Protein AF-A0AAW0PWC5-F1 (afdb_monomer)

Sequence (188 aa):
MVQATLYFLHDLDLFVDAGFNMDRMSVDQLHRSTLDIYSHLLDEFNPSLHRLVSLGNGYVQAFQALAVKSEAYFTALSRMGERAFHSRSLGDVLVQISESQRRLTSELEGIFCWFQAEVLQEMDNNVRMDIDYIAGSKKHYELEVLGQAAALERQQRRGTGQDAAEHLHFLRDSHHDACRRRRDGTAS

Organism: NCBI:txid88201

Mean predicted aligned error: 12.73 Å

Nearest PDB structures (foldseek):
  3g67-assembly1_B  TM=6.021E-01  e=1.083E-01  Thermotoga maritima
  3ja6-assembly1_I  TM=3.602E-01  e=2.859E-02  Escherichia coli
  6ixg-assembly2_B  TM=3.455E-01  e=4.882E-01  Homo sapiens
  3zx6-assembly1_B  TM=2.756E-01  e=8.711E-01  Archaeoglobus fulgidus DSM 4304
  5nnv-assembly1_A  TM=3.250E-01  e=4.160E+00  Bacillus subtilis subsp. subtilis str. 168

pLDDT: mean 83.38, std 17.8, range [36.19, 98.25]

Foldseek 3Di:
DVVVVVVVVVVVVVCCVCVVPVVVDDPVRVVVVVLVVLCCCQPPVLVVLVVVLVVLVVVLVVLVVVLVVVLVVLVVQLVVLVPPPPCVPVSVVSNVVSVVVNVVSVVVNVVSVCCVPVPSVVSVVVSVVVNVVSVVVSVVVVVVVVVVVVVVVVVVCVVCVVVVVVVVVVVVVVVVVVVVVVVVVVVD

Secondary structure (DSSP, 8-state):
-HHHHHHHHHHTTGGGGGTTTGGGS-HHHHHHHHHHHHHHIIIIIHHHHHHHHHHHHHHHHHHHHHHHHHHHHHHHHHHHHHT-SS-HHHHHHHHHHHHHHHHHHHHHHHHHHHIIIIIIHHHHHHHHHHHHHHHHHHHHHHHHHHHHHHHHHHHHHHHHHHHHHHHHHHHHHHHHHHHHHHHHTT--

Solvent-accessible surface area (backbone atoms only — not comparable to full-atom values): 10039 Å² total; per-residue (Å²): 112,75,61,61,62,50,46,56,61,54,46,58,59,59,49,49,79,46,59,83,53,59,84,75,51,51,72,67,55,51,52,50,52,54,52,49,51,53,45,45,47,61,72,48,50,42,53,48,51,54,49,50,40,52,51,50,52,50,51,52,52,52,49,53,54,45,52,60,56,47,50,60,50,35,51,52,42,25,56,51,15,78,63,32,81,91,40,58,72,60,12,53,50,35,32,51,53,27,54,50,48,53,51,52,50,54,56,47,49,55,51,51,53,46,44,46,61,69,45,40,48,48,50,52,52,49,46,57,52,48,49,56,50,50,54,51,50,49,52,51,52,54,52,50,53,53,50,50,54,56,50,53,53,52,51,52,54,51,53,53,53,51,55,51,51,54,52,52,50,52,53,52,51,52,52,53,50,52,54,48,53,58,57,58,69,68,75,114

InterPro domains:
  IPR013606 IMD/I-BAR domain [PF08397] (38-156)
  IPR013606 IMD/I-BAR domain [PS51338] (22-188)
  IPR027267 AH/BAR domain superfamily [G3DSA:1.20.1270.60] (22-178)
  IPR027267 AH/BAR domain superfamily [SSF103657] (22-162)
  IPR027681 I-BAR domain containing protein IRSp53/IRTKS/Pinkbar [PTHR14206] (25-158)

Structure (mmCIF, N/CA/C/O backbone):
data_AF-A0AAW0PWC5-F1
#
_entry.id   AF-A0AAW0PWC5-F1
#
loop_
_atom_site.group_PDB
_atom_site.id
_atom_site.type_symbol
_atom_site.label_atom_id
_atom_site.label_alt_id
_atom_site.label_comp_id
_atom_site.label_asym_id
_atom_site.label_entity_id
_atom_site.label_seq_id
_atom_site.pdbx_PDB_ins_code
_atom_site.Cartn_x
_atom_site.Cartn_y
_atom_site.Cartn_z
_atom_site.occupancy
_atom_site.B_iso_or_equiv
_atom_site.auth_seq_id
_atom_site.auth_comp_id
_atom_site.auth_asym_id
_atom_site.auth_atom_id
_atom_site.pdbx_PDB_model_num
ATOM 1 N N . MET A 1 1 ? 7.858 -6.097 12.685 1.00 46.62 1 MET A N 1
ATOM 2 C CA . MET A 1 1 ? 6.404 -6.368 12.739 1.00 46.62 1 MET A CA 1
ATOM 3 C C . MET A 1 1 ? 5.848 -6.347 14.160 1.00 46.62 1 MET A C 1
ATOM 5 O O . MET A 1 1 ? 5.004 -5.509 14.417 1.00 46.62 1 MET A O 1
ATOM 9 N N . VAL A 1 2 ? 6.395 -7.122 15.111 1.00 38.38 2 VAL A N 1
ATOM 10 C CA . VAL A 1 2 ? 6.066 -7.006 16.557 1.00 38.38 2 VAL A CA 1
ATOM 11 C C . VAL A 1 2 ? 6.303 -5.581 17.098 1.00 38.38 2 VAL A C 1
ATOM 13 O O . VAL A 1 2 ? 5.561 -5.098 17.940 1.00 38.38 2 VAL A O 1
ATOM 16 N N . GLN A 1 3 ? 7.274 -4.861 16.529 1.00 39.31 3 GLN A N 1
ATOM 17 C CA . GLN A 1 3 ? 7.618 -3.485 16.893 1.00 39.31 3 GLN A CA 1
ATOM 18 C C . GLN A 1 3 ? 6.523 -2.443 16.572 1.00 39.31 3 GLN A C 1
ATOM 20 O O . GLN A 1 3 ? 6.349 -1.519 17.348 1.00 39.31 3 GLN A O 1
ATOM 25 N N . ALA A 1 4 ? 5.769 -2.571 15.470 1.00 42.66 4 ALA A N 1
ATOM 26 C CA . ALA A 1 4 ? 4.792 -1.547 15.059 1.00 42.66 4 ALA A CA 1
ATOM 27 C C . ALA A 1 4 ? 3.502 -1.610 15.893 1.00 42.66 4 ALA A C 1
ATOM 29 O O . ALA A 1 4 ? 2.944 -0.582 16.259 1.00 42.66 4 ALA A O 1
ATOM 30 N N . THR A 1 5 ? 3.092 -2.818 16.284 1.00 45.81 5 THR A N 1
ATOM 31 C CA . THR A 1 5 ? 1.991 -3.042 17.230 1.00 45.81 5 THR A CA 1
ATOM 32 C C . THR A 1 5 ? 2.391 -2.658 18.662 1.00 45.81 5 THR A C 1
ATOM 34 O O . THR A 1 5 ? 1.566 -2.144 19.410 1.00 45.81 5 THR A O 1
ATOM 37 N N . LEU A 1 6 ? 3.669 -2.830 19.035 1.00 44.56 6 LEU A N 1
ATOM 38 C CA . LEU A 1 6 ? 4.208 -2.348 20.316 1.00 44.56 6 LEU A CA 1
ATOM 39 C C . LEU A 1 6 ? 4.368 -0.823 20.369 1.00 44.56 6 LEU A C 1
ATOM 41 O O . LEU A 1 6 ? 4.121 -0.252 21.424 1.00 44.56 6 LEU A O 1
ATOM 45 N N . TYR A 1 7 ? 4.699 -0.150 19.260 1.00 46.34 7 TYR A N 1
ATOM 46 C CA . TYR A 1 7 ? 4.667 1.317 19.205 1.00 46.34 7 TYR A CA 1
ATOM 47 C C . TYR A 1 7 ? 3.238 1.860 19.267 1.00 46.34 7 TYR A C 1
ATOM 49 O O . TYR A 1 7 ? 3.034 2.861 19.929 1.00 46.34 7 TYR A O 1
ATOM 57 N N . PHE A 1 8 ? 2.230 1.177 18.712 1.00 47.72 8 PHE A N 1
ATOM 58 C CA . PHE A 1 8 ? 0.832 1.617 18.835 1.00 47.72 8 PHE A CA 1
ATOM 59 C C . PHE A 1 8 ? 0.277 1.477 20.267 1.00 47.72 8 PHE A C 1
ATOM 61 O O . PHE A 1 8 ? -0.532 2.295 20.698 1.00 47.72 8 PHE A O 1
ATOM 68 N N . LEU A 1 9 ? 0.755 0.492 21.042 1.00 44.06 9 LEU A N 1
ATOM 69 C CA . LEU A 1 9 ? 0.487 0.425 22.486 1.00 44.06 9 LEU A CA 1
ATOM 70 C C . LEU A 1 9 ? 1.293 1.460 23.293 1.00 44.06 9 LEU A C 1
ATOM 72 O O . LEU A 1 9 ? 0.815 1.901 24.330 1.00 44.06 9 LEU A O 1
ATOM 76 N N . HIS A 1 10 ? 2.475 1.867 22.822 1.00 42.91 10 HIS A N 1
ATOM 77 C CA . HIS A 1 10 ? 3.330 2.859 23.489 1.00 42.91 10 HIS A CA 1
ATOM 78 C C . HIS A 1 10 ? 3.039 4.316 23.050 1.00 42.91 10 HIS A C 1
ATOM 80 O O . HIS A 1 10 ? 3.444 5.253 23.731 1.00 42.91 10 HIS A O 1
ATOM 86 N N . ASP A 1 11 ? 2.310 4.530 21.949 1.00 44.09 11 ASP A N 1
ATOM 87 C CA . ASP A 1 11 ? 1.768 5.831 21.518 1.00 44.09 11 ASP A CA 1
ATOM 88 C C . ASP A 1 11 ? 0.377 6.105 22.111 1.00 44.09 11 ASP A C 1
ATOM 90 O O . ASP A 1 11 ? -0.034 7.260 22.230 1.00 44.09 11 ASP A O 1
ATOM 94 N N . LEU A 1 12 ? -0.313 5.072 22.607 1.00 43.84 12 LEU A N 1
ATOM 95 C CA . LEU A 1 12 ? -1.389 5.249 23.588 1.00 43.84 12 LEU A CA 1
ATOM 96 C C . LEU A 1 12 ? -0.861 5.848 24.905 1.00 43.84 12 LEU A C 1
ATOM 98 O O . LEU A 1 12 ? -1.597 6.573 25.570 1.00 43.84 12 LEU A O 1
ATOM 102 N N . ASP A 1 13 ? 0.427 5.654 25.214 1.00 44.09 13 ASP A N 1
ATOM 103 C CA . ASP A 1 13 ? 1.126 6.384 26.279 1.00 44.09 13 ASP A CA 1
ATOM 104 C C . ASP A 1 13 ? 1.584 7.798 25.850 1.00 44.09 13 ASP A C 1
ATOM 106 O O . ASP A 1 13 ? 1.857 8.628 26.711 1.00 44.09 13 ASP A O 1
ATOM 110 N N . LEU A 1 14 ? 1.616 8.147 24.552 1.00 39.81 14 LEU A N 1
ATOM 111 C CA . LEU A 1 14 ? 1.811 9.539 24.095 1.00 39.81 14 LEU A CA 1
ATOM 112 C C . LEU A 1 14 ? 0.496 10.337 24.080 1.00 39.81 14 LEU A C 1
ATOM 114 O O . LEU A 1 14 ? 0.502 11.563 24.176 1.00 39.81 14 LEU A O 1
ATOM 118 N N . PHE A 1 15 ? -0.649 9.646 24.063 1.00 37.88 15 PHE A N 1
ATOM 119 C CA . PHE A 1 15 ? -1.950 10.237 24.386 1.00 37.88 15 PHE A CA 1
ATOM 120 C C . PHE A 1 15 ? -2.099 10.546 25.892 1.00 37.88 15 PHE A C 1
ATOM 122 O O . PHE A 1 15 ? -3.102 11.114 26.317 1.00 37.88 15 PHE A O 1
ATOM 129 N N . VAL A 1 16 ? -1.086 10.270 26.720 1.00 45.16 16 VAL A N 1
ATOM 130 C CA . VAL A 1 16 ? -1.028 10.745 28.115 1.00 45.16 16 VAL A CA 1
ATOM 131 C C . VAL A 1 16 ? -0.879 12.272 28.198 1.00 45.16 16 VAL A C 1
ATOM 133 O O . VAL A 1 16 ? -1.235 12.851 29.222 1.00 45.16 16 VAL A O 1
ATOM 136 N N . ASP A 1 17 ? -0.520 12.967 27.110 1.00 36.19 17 ASP A N 1
ATOM 137 C CA . ASP A 1 17 ? -0.652 14.436 27.039 1.00 36.19 17 ASP A CA 1
ATOM 138 C C . ASP A 1 17 ? -2.133 14.891 26.979 1.00 36.19 17 ASP A C 1
ATOM 140 O O . ASP A 1 17 ? -2.470 16.032 27.296 1.00 36.19 17 ASP A O 1
ATOM 144 N N . ALA A 1 18 ? -3.061 13.969 26.682 1.00 41.09 18 ALA A N 1
ATOM 145 C CA . ALA A 1 18 ? -4.502 14.131 26.894 1.00 41.09 18 ALA A CA 1
ATOM 146 C C . ALA A 1 18 ? -4.975 13.630 28.278 1.00 41.09 18 ALA A C 1
ATOM 148 O O . ALA A 1 18 ? -6.178 13.622 28.565 1.00 41.09 18 ALA A O 1
ATOM 149 N N . GLY A 1 19 ? -4.050 13.286 29.180 1.00 41.66 19 GLY A N 1
ATOM 150 C CA . GLY A 1 19 ? -4.328 12.969 30.584 1.00 41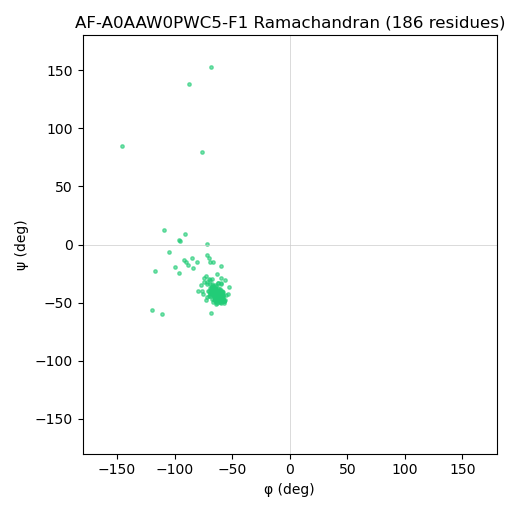.66 19 GLY A CA 1
ATOM 151 C C . GLY A 1 19 ? -4.979 14.126 31.348 1.00 41.66 19 GLY A C 1
ATOM 152 O O . GLY A 1 19 ? -5.650 13.901 32.349 1.00 41.66 19 GLY A O 1
ATOM 153 N N . PHE A 1 20 ? -4.878 15.359 30.840 1.00 44.06 20 PHE A N 1
ATOM 154 C CA . PHE A 1 20 ? -5.549 16.526 31.421 1.00 44.06 20 PHE A CA 1
ATOM 155 C C . PHE A 1 20 ? -7.009 16.709 30.953 1.00 44.06 20 PHE A C 1
ATOM 157 O O . PHE A 1 20 ? -7.734 17.529 31.517 1.00 44.06 20 PHE A O 1
ATOM 164 N N . ASN A 1 21 ? -7.460 15.971 29.927 1.00 46.47 21 ASN A N 1
ATOM 165 C CA . ASN A 1 21 ? -8.794 16.141 29.328 1.00 46.47 21 ASN A CA 1
ATOM 166 C C . ASN A 1 21 ? -9.700 14.900 29.460 1.00 46.47 21 ASN A C 1
ATOM 168 O O . ASN A 1 21 ? -10.922 15.040 29.455 1.00 46.47 21 ASN A O 1
ATOM 172 N N . MET A 1 22 ? -9.125 13.705 29.646 1.00 47.34 22 MET A N 1
ATOM 173 C CA . MET A 1 22 ? -9.869 12.461 29.911 1.00 47.34 22 MET A CA 1
ATOM 174 C C . MET A 1 22 ? -10.668 12.508 31.226 1.00 47.34 22 MET A C 1
ATOM 176 O O . MET A 1 22 ? -11.785 12.002 31.276 1.00 47.34 22 MET A O 1
ATOM 180 N N . ASP A 1 23 ? -10.167 13.211 32.246 1.00 53.50 23 ASP A N 1
ATOM 181 C CA . ASP A 1 23 ? -10.825 13.364 33.557 1.00 53.50 23 ASP A CA 1
ATOM 182 C C . ASP A 1 23 ? -12.103 14.239 33.503 1.00 53.50 23 ASP A C 1
ATOM 184 O O . ASP A 1 23 ? -12.885 14.294 34.452 1.00 53.50 23 ASP A O 1
ATOM 188 N N . ARG A 1 24 ? -12.339 14.941 32.378 1.00 52.84 24 ARG A N 1
ATOM 189 C CA . ARG A 1 24 ? -13.523 15.797 32.148 1.00 52.84 24 ARG A CA 1
ATOM 190 C C . ARG A 1 24 ? -14.558 15.185 31.201 1.00 52.84 24 ARG A C 1
ATOM 192 O O . ARG A 1 24 ? -15.619 15.786 31.025 1.00 52.84 24 ARG A O 1
ATOM 199 N N . MET A 1 25 ? -14.275 14.038 30.582 1.00 62.97 25 MET A N 1
ATOM 200 C CA . MET A 1 25 ? -15.207 13.375 29.665 1.00 62.97 25 MET A CA 1
ATOM 201 C C . MET A 1 25 ? -16.148 12.446 30.434 1.00 62.97 25 MET A C 1
ATOM 203 O O . MET A 1 25 ? -15.728 11.723 31.335 1.00 62.97 25 MET A O 1
ATOM 207 N N . SER A 1 26 ? -17.436 12.437 30.079 1.00 79.19 26 SER A N 1
ATOM 208 C CA . SER A 1 26 ? -18.347 11.434 30.641 1.00 79.19 26 SER A CA 1
ATOM 209 C C . SER A 1 26 ? -17.998 10.041 30.109 1.00 79.19 26 SER A C 1
ATOM 211 O O . SER A 1 26 ? -17.501 9.901 28.990 1.00 79.19 26 SER A O 1
ATOM 213 N N . VAL A 1 27 ? -18.309 8.995 30.879 1.00 77.56 27 VAL A N 1
ATOM 214 C CA . VAL A 1 27 ? -18.104 7.591 30.470 1.00 77.56 27 VAL A CA 1
ATOM 215 C C . VAL A 1 27 ? -18.741 7.302 29.103 1.00 77.56 27 VAL A C 1
ATOM 217 O O . VAL A 1 27 ? -18.143 6.623 28.273 1.00 77.56 27 VAL A O 1
ATOM 220 N N . ASP A 1 28 ? -19.902 7.898 28.816 1.00 80.62 28 ASP A N 1
ATOM 221 C CA . ASP A 1 28 ? -20.575 7.765 27.519 1.00 80.62 28 ASP A CA 1
ATOM 222 C C . ASP A 1 28 ? -19.815 8.442 26.369 1.00 80.62 28 ASP A C 1
ATOM 224 O O . ASP A 1 28 ? -19.808 7.938 25.245 1.00 80.62 28 ASP A O 1
ATOM 228 N N . GLN A 1 29 ? -19.180 9.591 26.624 1.00 84.56 29 GLN A N 1
ATOM 229 C CA . GLN A 1 29 ? -18.354 10.278 25.627 1.00 84.56 29 GLN A CA 1
ATOM 230 C C . GLN A 1 29 ? -17.072 9.500 25.344 1.00 84.56 29 GLN A C 1
ATOM 232 O O . GLN A 1 29 ? -16.684 9.384 24.184 1.00 84.56 29 GLN A O 1
ATOM 237 N N . LEU A 1 30 ? -16.451 8.937 26.383 1.00 83.88 30 LEU A N 1
ATOM 238 C CA . LEU A 1 30 ? -15.297 8.052 26.243 1.00 83.88 30 LEU A CA 1
ATOM 239 C C . LEU A 1 30 ? -15.659 6.823 25.413 1.00 83.88 30 LEU A C 1
ATOM 241 O O . LEU A 1 30 ? -14.997 6.543 24.419 1.00 83.88 30 LEU A O 1
ATOM 245 N N . HIS A 1 31 ? -16.769 6.160 25.750 1.00 86.62 31 HIS A N 1
ATOM 246 C CA . HIS A 1 31 ? -17.247 4.992 25.018 1.00 86.62 31 HIS A CA 1
ATOM 247 C C . HIS A 1 31 ? -17.489 5.281 23.532 1.00 86.62 31 HIS A C 1
ATOM 249 O O . HIS A 1 31 ? -16.998 4.550 22.670 1.00 86.62 31 HIS A O 1
ATOM 255 N N . ARG A 1 32 ? -18.196 6.375 23.217 1.00 89.88 32 ARG A N 1
ATOM 256 C CA . ARG A 1 32 ? -18.426 6.793 21.825 1.00 89.88 32 ARG A CA 1
ATOM 257 C C . ARG A 1 32 ? -17.121 7.096 21.101 1.00 89.88 32 ARG A C 1
ATOM 259 O O . ARG A 1 32 ? -16.916 6.590 20.008 1.00 89.88 32 ARG A O 1
ATOM 266 N N . SER A 1 33 ? -16.222 7.850 21.732 1.00 90.50 33 SER A N 1
ATOM 267 C CA . SER A 1 33 ? -14.929 8.187 21.138 1.00 90.50 33 SER A CA 1
ATOM 268 C C . SER A 1 33 ? -14.090 6.941 20.842 1.00 90.50 33 SER A C 1
ATOM 270 O O . SER A 1 33 ? -13.467 6.869 19.786 1.00 90.50 33 SER A O 1
ATOM 272 N N . THR A 1 34 ? -14.091 5.943 21.730 1.00 86.38 34 THR A N 1
ATOM 273 C CA . THR A 1 34 ? -13.398 4.667 21.503 1.00 86.38 34 THR A CA 1
ATOM 274 C C . THR A 1 34 ? -13.996 3.897 20.323 1.00 86.38 34 THR A C 1
ATOM 276 O O . THR A 1 34 ? -13.252 3.388 19.484 1.00 86.38 34 THR A O 1
ATOM 279 N N . LEU A 1 35 ? -15.327 3.827 20.212 1.00 91.00 35 LEU A N 1
ATOM 280 C CA . LEU A 1 35 ? -15.985 3.168 19.078 1.00 91.00 35 LEU A CA 1
ATOM 281 C C . LEU A 1 35 ? -15.759 3.901 17.751 1.00 91.00 35 LEU A C 1
ATOM 283 O O . LEU A 1 35 ? -15.607 3.243 16.718 1.00 91.00 35 LEU A O 1
ATOM 287 N N . ASP A 1 36 ? -15.700 5.232 17.777 1.00 93.06 36 ASP A N 1
ATOM 288 C CA . ASP A 1 36 ? -15.391 6.048 16.602 1.00 93.06 36 ASP A CA 1
ATOM 289 C C . ASP A 1 36 ? -13.968 5.771 16.106 1.00 93.06 36 ASP A C 1
ATOM 291 O O . ASP A 1 36 ? -13.773 5.592 14.907 1.00 93.06 36 ASP A O 1
ATOM 295 N N . ILE A 1 37 ? -12.987 5.625 17.008 1.00 91.06 37 ILE A N 1
ATOM 296 C CA . ILE A 1 37 ? -11.613 5.238 16.640 1.00 91.06 37 ILE A CA 1
ATOM 297 C C . ILE A 1 37 ? -11.602 3.871 15.950 1.00 91.06 37 ILE A C 1
ATOM 299 O O . ILE A 1 37 ? -11.040 3.738 14.862 1.00 91.06 37 ILE A O 1
ATOM 303 N N . TYR A 1 38 ? -12.247 2.859 16.542 1.00 90.75 38 TYR A N 1
ATOM 304 C CA . TYR A 1 38 ? -12.321 1.530 15.928 1.00 90.75 38 TYR A CA 1
ATOM 305 C C . TYR A 1 38 ? -12.978 1.567 14.545 1.00 90.75 38 TYR A C 1
ATOM 307 O O . TYR A 1 38 ? -12.520 0.891 13.626 1.00 90.75 38 TYR A O 1
ATOM 315 N N . SER A 1 39 ? -14.045 2.351 14.394 1.00 93.94 39 SER A N 1
ATOM 316 C CA . SER A 1 39 ? -14.771 2.459 13.127 1.00 93.94 39 SER A CA 1
ATOM 317 C C . SER A 1 39 ? -13.935 3.196 12.081 1.00 93.94 39 SER A C 1
ATOM 319 O O . SER A 1 39 ? -13.762 2.689 10.984 1.00 93.94 39 SER A O 1
ATOM 321 N N . HIS A 1 40 ? -13.282 4.303 12.440 1.00 94.00 40 HIS A N 1
ATOM 322 C CA . HIS A 1 40 ? -12.365 5.013 11.545 1.00 94.00 40 HIS A CA 1
ATOM 323 C C . HIS A 1 40 ? -11.199 4.123 11.070 1.00 94.00 40 HIS A C 1
ATOM 325 O O . HIS A 1 40 ? -10.828 4.139 9.894 1.00 94.00 40 HIS A O 1
ATOM 331 N N . LEU A 1 41 ? -10.626 3.299 11.956 1.00 91.38 41 LEU A N 1
ATOM 332 C CA . LEU A 1 41 ? -9.549 2.379 11.581 1.00 91.38 41 LEU A CA 1
ATOM 333 C C . LEU A 1 41 ? -10.002 1.303 10.579 1.00 91.38 41 LEU A C 1
ATOM 335 O O . LEU A 1 41 ? -9.253 0.972 9.656 1.00 91.38 41 LEU A O 1
ATOM 339 N N . LEU A 1 42 ? -11.212 0.766 10.754 1.00 93.94 42 LEU A N 1
ATOM 340 C CA . LEU A 1 42 ? -11.774 -0.286 9.902 1.00 93.94 42 LEU A CA 1
ATOM 341 C C . LEU A 1 42 ? -12.332 0.254 8.582 1.00 93.94 42 LEU A C 1
ATOM 343 O O . LEU A 1 42 ? -12.134 -0.364 7.537 1.00 93.94 42 LEU A O 1
ATOM 347 N N . ASP A 1 43 ? -12.999 1.404 8.624 1.00 95.19 43 ASP A N 1
ATOM 348 C CA . ASP A 1 43 ? -13.806 1.912 7.514 1.00 95.19 43 ASP A CA 1
ATOM 349 C C . ASP A 1 43 ? -13.037 2.914 6.638 1.00 95.19 43 ASP A C 1
ATOM 351 O O . ASP A 1 43 ? -13.327 3.053 5.446 1.00 95.19 43 ASP A O 1
ATOM 355 N N . GLU A 1 44 ? -12.015 3.584 7.185 1.00 93.69 44 GLU A N 1
ATOM 356 C CA . GLU A 1 44 ? -11.265 4.624 6.471 1.00 93.69 44 GLU A CA 1
ATOM 357 C C . GLU A 1 44 ? -9.780 4.292 6.324 1.00 93.69 44 GLU A C 1
ATOM 359 O O . GLU A 1 44 ? -9.264 4.253 5.199 1.00 93.69 44 GLU A O 1
ATOM 364 N N . PHE A 1 45 ? -9.081 4.036 7.433 1.00 93.25 45 PHE A N 1
ATOM 365 C CA . PHE A 1 45 ? -7.623 3.892 7.432 1.00 93.25 45 PHE A CA 1
ATOM 366 C C . PHE A 1 45 ? -7.157 2.632 6.691 1.00 93.25 45 PHE A C 1
ATOM 368 O O . PHE A 1 45 ? -6.462 2.741 5.678 1.00 93.25 45 PHE A O 1
ATOM 375 N N . ASN A 1 46 ? -7.587 1.443 7.125 1.00 93.19 46 ASN A N 1
ATOM 376 C CA . ASN A 1 46 ? -7.204 0.180 6.484 1.00 93.19 46 ASN A CA 1
ATOM 377 C C . ASN A 1 46 ? -7.618 0.102 5.001 1.00 93.19 46 ASN A C 1
ATOM 379 O O . ASN A 1 46 ? -6.784 -0.251 4.159 1.00 93.19 46 ASN A O 1
ATOM 383 N N . PRO A 1 47 ? -8.837 0.523 4.611 1.00 95.88 47 PRO A N 1
ATOM 384 C CA . PRO A 1 47 ? -9.209 0.629 3.202 1.00 95.88 47 PRO A CA 1
ATOM 385 C C . PRO A 1 47 ? -8.325 1.597 2.405 1.00 95.88 47 PRO A C 1
ATOM 387 O O . PRO A 1 47 ? -8.064 1.360 1.225 1.00 95.88 47 PRO A O 1
ATOM 390 N N . SER A 1 48 ? -7.830 2.677 3.020 1.00 95.69 48 SER A N 1
ATOM 391 C CA . SER A 1 48 ? -6.872 3.590 2.379 1.00 95.69 48 SER A CA 1
ATOM 392 C C . SER A 1 48 ? -5.508 2.940 2.161 1.00 95.69 48 SER A C 1
ATOM 394 O O . SER A 1 48 ? -4.919 3.123 1.095 1.00 95.69 48 SER A O 1
ATOM 396 N N . LEU A 1 49 ? -5.033 2.132 3.111 1.00 95.75 49 LEU A N 1
ATOM 397 C CA . LEU A 1 49 ? -3.804 1.352 2.955 1.00 95.75 49 LEU A CA 1
ATOM 398 C C . LEU A 1 49 ? -3.945 0.292 1.851 1.00 95.75 49 LEU A C 1
ATOM 400 O O . LEU A 1 49 ? -3.084 0.199 0.979 1.00 95.75 49 LEU A O 1
ATOM 404 N N . HIS A 1 50 ? -5.064 -0.432 1.797 1.00 95.50 50 HIS A N 1
ATOM 405 C CA . HIS A 1 50 ? -5.339 -1.373 0.704 1.00 95.50 50 HIS A CA 1
ATOM 406 C C . HIS A 1 50 ? -5.386 -0.672 -0.671 1.00 95.50 50 HIS A C 1
ATOM 408 O O . HIS A 1 50 ? -4.871 -1.179 -1.675 1.00 95.50 50 HIS A O 1
ATOM 414 N N . ARG A 1 51 ? -5.960 0.541 -0.740 1.00 96.94 51 ARG A N 1
ATOM 415 C CA . ARG A 1 51 ? -5.892 1.381 -1.951 1.00 96.94 51 ARG A CA 1
ATOM 416 C C . ARG A 1 51 ? -4.452 1.745 -2.311 1.00 96.94 51 ARG A C 1
ATOM 418 O O . ARG A 1 51 ? -4.112 1.707 -3.492 1.00 96.94 51 ARG A O 1
ATOM 425 N N . LEU A 1 52 ? -3.602 2.057 -1.332 1.00 97.38 52 LEU A N 1
ATOM 426 C CA . LEU A 1 52 ? -2.188 2.348 -1.578 1.00 97.38 52 LEU A CA 1
ATOM 427 C C . LEU A 1 52 ? -1.448 1.133 -2.155 1.00 97.38 52 LEU A C 1
ATOM 429 O O . LEU A 1 52 ? -0.719 1.285 -3.134 1.00 97.38 52 LEU A O 1
ATOM 433 N N . VAL A 1 53 ? -1.698 -0.070 -1.629 1.00 97.12 53 VAL A N 1
ATOM 434 C CA . VAL A 1 53 ? -1.170 -1.331 -2.187 1.00 97.12 53 VAL A CA 1
ATOM 435 C C . VAL A 1 53 ? -1.614 -1.510 -3.641 1.00 97.12 53 VAL A C 1
ATOM 437 O O . VAL A 1 53 ? -0.806 -1.822 -4.516 1.00 97.12 53 VAL A O 1
ATOM 440 N N . SER A 1 54 ? -2.891 -1.250 -3.930 1.00 97.31 54 SER A N 1
ATOM 441 C CA . SER A 1 54 ? -3.440 -1.335 -5.290 1.00 97.31 54 SER A CA 1
ATOM 442 C C . SER A 1 54 ? -2.760 -0.351 -6.253 1.00 97.31 54 SER A C 1
ATOM 444 O O . SER A 1 54 ? -2.403 -0.723 -7.372 1.00 97.31 54 SER A O 1
ATOM 446 N N . LEU A 1 55 ? -2.525 0.890 -5.814 1.00 98.25 55 LEU A N 1
ATOM 447 C CA . LEU A 1 55 ? -1.788 1.897 -6.584 1.00 98.25 55 LEU A CA 1
ATOM 448 C C . LEU A 1 55 ? -0.331 1.480 -6.817 1.00 98.25 55 LEU A C 1
ATOM 450 O O . LEU A 1 55 ? 0.173 1.620 -7.930 1.00 98.25 55 LEU A O 1
ATOM 454 N N . GLY A 1 56 ? 0.325 0.922 -5.799 1.00 97.75 56 GLY A N 1
ATOM 455 C CA . GLY A 1 56 ? 1.678 0.387 -5.909 1.00 97.75 56 GLY A CA 1
ATOM 456 C C . GLY A 1 56 ? 1.782 -0.737 -6.941 1.00 97.75 56 GLY A C 1
ATOM 457 O O . GLY A 1 56 ? 2.663 -0.705 -7.798 1.00 97.75 56 GLY A O 1
ATOM 458 N N . ASN A 1 57 ? 0.832 -1.676 -6.937 1.00 97.44 57 ASN A N 1
ATOM 459 C CA . ASN A 1 57 ? 0.749 -2.731 -7.950 1.00 97.44 57 ASN A CA 1
ATOM 460 C C . ASN A 1 57 ? 0.541 -2.162 -9.362 1.00 97.44 57 ASN A C 1
ATOM 462 O O . ASN A 1 57 ? 1.201 -2.593 -10.308 1.00 97.44 57 ASN A O 1
ATOM 466 N N . GLY A 1 58 ? -0.327 -1.156 -9.509 1.00 97.75 58 GLY A N 1
ATOM 467 C CA . GLY A 1 58 ? -0.508 -0.451 -10.780 1.00 97.75 58 GLY A CA 1
ATOM 468 C C . GLY A 1 58 ? 0.778 0.223 -11.270 1.00 97.75 58 GLY A C 1
ATOM 469 O O . GLY A 1 58 ? 1.088 0.178 -12.461 1.00 97.75 58 GLY A O 1
ATOM 470 N N . TYR A 1 59 ? 1.569 0.793 -10.358 1.00 97.12 59 TYR A N 1
ATOM 471 C CA . TYR A 1 59 ? 2.853 1.411 -10.683 1.00 97.12 59 TYR A CA 1
ATOM 472 C C . TYR A 1 59 ? 3.893 0.385 -11.161 1.00 97.12 59 TYR A C 1
ATOM 474 O O . TYR A 1 59 ? 4.551 0.612 -12.178 1.00 97.12 59 TYR A O 1
ATOM 482 N N . VAL A 1 60 ? 3.984 -0.777 -10.502 1.00 96.94 60 VAL A N 1
ATOM 483 C CA . VAL A 1 60 ? 4.838 -1.902 -10.936 1.00 96.94 60 VAL A CA 1
ATOM 484 C C . VAL A 1 60 ? 4.455 -2.357 -12.349 1.00 96.94 60 VAL A C 1
ATOM 486 O O . VAL A 1 60 ? 5.318 -2.491 -13.216 1.00 96.94 60 VAL A O 1
ATOM 489 N N . GLN A 1 61 ? 3.158 -2.539 -12.616 1.00 97.06 61 GLN A N 1
ATOM 490 C CA . GLN A 1 61 ? 2.668 -2.943 -13.938 1.00 97.06 61 GLN A CA 1
ATOM 491 C C . GLN A 1 61 ? 2.981 -1.901 -15.019 1.00 97.06 61 GLN A C 1
ATOM 493 O O . GLN A 1 61 ? 3.390 -2.254 -16.127 1.00 97.06 61 GLN A O 1
ATOM 498 N N . ALA A 1 62 ? 2.819 -0.612 -14.707 1.00 97.12 62 ALA A N 1
ATOM 499 C CA . ALA A 1 62 ? 3.152 0.470 -15.627 1.00 97.12 62 ALA A CA 1
ATOM 500 C C . ALA A 1 62 ? 4.649 0.478 -15.973 1.00 97.12 62 ALA A C 1
ATOM 502 O O . ALA A 1 62 ? 5.005 0.641 -17.143 1.00 97.12 62 ALA A O 1
ATOM 503 N N . PHE A 1 63 ? 5.519 0.246 -14.986 1.00 95.94 63 PHE A N 1
ATOM 504 C CA . PHE A 1 63 ? 6.955 0.119 -15.214 1.00 95.94 63 PHE A CA 1
ATOM 505 C C . PHE A 1 63 ? 7.299 -1.100 -16.078 1.00 95.94 63 PHE A C 1
ATOM 507 O O . PHE A 1 63 ? 8.029 -0.958 -17.055 1.00 95.94 63 PHE A O 1
ATOM 514 N N . GLN A 1 64 ? 6.731 -2.275 -15.792 1.00 95.69 64 GLN A N 1
ATOM 515 C CA . GLN A 1 64 ? 6.946 -3.478 -16.608 1.00 95.69 64 GLN A CA 1
ATOM 516 C C . GLN A 1 64 ? 6.529 -3.252 -18.069 1.00 95.69 64 GLN A C 1
ATOM 518 O O . GLN A 1 64 ? 7.259 -3.596 -18.999 1.00 95.69 64 GLN A O 1
ATOM 523 N N . ALA A 1 65 ? 5.382 -2.603 -18.291 1.00 96.25 65 ALA A N 1
ATOM 524 C CA . ALA A 1 65 ? 4.935 -2.241 -19.631 1.00 96.25 65 ALA A CA 1
ATOM 525 C C . ALA A 1 65 ? 5.885 -1.242 -20.316 1.00 96.25 65 ALA A C 1
ATOM 527 O O . ALA A 1 65 ? 6.112 -1.342 -21.524 1.00 96.25 65 ALA A O 1
ATOM 528 N N . LEU A 1 66 ? 6.439 -0.283 -19.566 1.00 95.44 66 LEU A N 1
ATOM 529 C CA . LEU A 1 66 ? 7.439 0.656 -20.070 1.00 95.44 66 LEU A CA 1
ATOM 530 C C . LEU A 1 66 ? 8.739 -0.061 -20.453 1.00 95.44 66 LEU A C 1
ATOM 532 O O . LEU A 1 66 ? 9.241 0.199 -21.541 1.00 95.44 66 LEU A O 1
ATOM 536 N N . ALA A 1 67 ? 9.240 -0.971 -19.614 1.00 95.00 67 ALA A N 1
ATOM 537 C CA . ALA A 1 67 ? 10.460 -1.744 -19.852 1.00 95.00 67 ALA A CA 1
ATOM 538 C C . ALA A 1 67 ? 10.363 -2.591 -21.133 1.00 95.00 67 ALA A C 1
ATOM 540 O O . ALA A 1 67 ? 11.238 -2.538 -21.994 1.00 95.00 67 ALA A O 1
ATOM 541 N N . VAL A 1 68 ? 9.241 -3.293 -21.329 1.00 94.38 68 VAL A N 1
ATOM 542 C CA . VAL A 1 68 ? 9.009 -4.083 -22.551 1.00 94.38 68 VAL A CA 1
ATOM 543 C C . VAL A 1 68 ? 8.963 -3.193 -23.797 1.00 94.38 68 VAL A C 1
ATOM 545 O O . VAL A 1 68 ? 9.523 -3.536 -24.840 1.00 94.38 68 VAL A O 1
ATOM 548 N N . LYS A 1 69 ? 8.295 -2.035 -23.717 1.00 94.00 69 LYS A N 1
ATOM 549 C CA . LYS A 1 69 ? 8.186 -1.110 -24.855 1.00 94.00 69 LYS A CA 1
ATOM 550 C C . LYS A 1 69 ? 9.511 -0.418 -25.170 1.00 94.00 69 LYS A C 1
ATOM 552 O O . LYS A 1 69 ? 9.826 -0.227 -26.346 1.00 94.00 69 LYS A O 1
ATOM 557 N N . SER A 1 70 ? 10.268 -0.025 -24.149 1.00 94.62 70 SER A N 1
ATOM 558 C CA . SER A 1 70 ? 11.556 0.640 -24.322 1.00 94.62 70 SER A CA 1
ATOM 559 C C . SER A 1 70 ? 12.588 -0.314 -24.923 1.00 94.62 70 SER A C 1
ATOM 561 O O . SER A 1 70 ? 13.325 0.105 -25.813 1.00 94.62 70 SER A O 1
ATOM 563 N N . GLU A 1 71 ? 12.583 -1.597 -24.558 1.00 95.38 71 GLU A N 1
ATOM 564 C CA . GLU A 1 71 ? 13.532 -2.580 -25.097 1.00 95.38 71 GLU A CA 1
ATOM 565 C C . GLU A 1 71 ? 13.501 -2.647 -26.633 1.00 95.38 71 GLU A C 1
ATOM 567 O O . GLU A 1 71 ? 14.544 -2.610 -27.290 1.00 95.38 71 GLU A O 1
ATOM 572 N N . ALA A 1 72 ? 12.308 -2.647 -27.236 1.00 95.00 72 ALA A N 1
ATOM 573 C CA . ALA A 1 72 ? 12.166 -2.631 -28.693 1.00 95.00 72 ALA A CA 1
ATOM 574 C C . ALA A 1 72 ? 12.733 -1.345 -29.325 1.00 95.00 72 ALA A C 1
ATOM 576 O O . ALA A 1 72 ? 13.397 -1.400 -30.365 1.00 95.00 72 ALA A O 1
ATOM 577 N N . TYR A 1 73 ? 12.500 -0.192 -28.690 1.00 96.44 73 TYR A N 1
ATOM 578 C CA . TYR A 1 73 ? 13.004 1.105 -29.146 1.00 96.44 73 TYR A CA 1
ATOM 579 C C . TYR A 1 73 ? 14.535 1.161 -29.102 1.00 96.44 73 TYR A C 1
ATOM 581 O O . TYR A 1 73 ? 15.174 1.478 -30.107 1.00 96.44 73 TYR A O 1
ATOM 589 N N . PHE A 1 74 ? 15.137 0.803 -27.967 1.00 97.31 74 PHE A N 1
ATOM 590 C CA . PHE A 1 74 ? 16.589 0.859 -27.797 1.00 97.31 74 PHE A CA 1
ATOM 591 C C . PHE A 1 74 ? 17.311 -0.249 -28.572 1.00 97.31 74 PHE A C 1
ATOM 593 O O . PHE A 1 74 ? 18.416 -0.030 -29.061 1.00 97.31 74 PHE A O 1
ATOM 600 N N . THR A 1 75 ? 16.663 -1.390 -28.819 1.00 96.56 75 THR A N 1
ATOM 601 C CA . THR A 1 75 ? 17.159 -2.389 -29.780 1.00 96.56 75 THR A CA 1
ATOM 602 C C . THR A 1 75 ? 17.229 -1.819 -31.197 1.00 96.56 75 THR A C 1
ATOM 604 O O . THR A 1 75 ? 18.229 -1.999 -31.896 1.00 96.56 75 THR A O 1
ATOM 607 N N . ALA A 1 76 ? 16.188 -1.114 -31.650 1.00 96.50 76 ALA A N 1
ATOM 608 C CA . ALA A 1 76 ? 16.200 -0.475 -32.964 1.00 96.50 76 ALA A CA 1
ATOM 609 C C . ALA A 1 76 ? 17.267 0.630 -33.047 1.00 96.50 76 ALA A C 1
ATOM 611 O O . ALA A 1 76 ? 17.985 0.712 -34.045 1.00 96.50 76 ALA A O 1
ATOM 612 N N . LEU A 1 77 ? 17.417 1.424 -31.983 1.00 95.81 77 LEU A N 1
ATOM 613 C CA . LEU A 1 77 ? 18.420 2.485 -31.885 1.00 95.81 77 LEU A CA 1
ATOM 614 C C . LEU A 1 77 ? 19.853 1.935 -31.945 1.00 95.81 77 LEU A C 1
ATOM 616 O O . LEU A 1 77 ? 20.678 2.444 -32.703 1.00 95.81 77 LEU A O 1
ATOM 620 N N . SER A 1 78 ? 20.127 0.851 -31.218 1.00 96.75 78 SER A N 1
ATOM 621 C CA . SER A 1 78 ? 21.412 0.147 -31.253 1.00 96.75 78 SER A CA 1
ATOM 622 C C . SER A 1 78 ? 21.735 -0.350 -32.667 1.00 96.75 78 SER A C 1
ATOM 624 O O . SER A 1 78 ? 22.815 -0.064 -33.182 1.00 96.75 78 SER A O 1
ATOM 626 N N . ARG A 1 79 ? 20.763 -0.963 -33.361 1.00 95.62 79 ARG A N 1
ATOM 627 C CA . ARG A 1 79 ? 20.915 -1.403 -34.763 1.00 95.62 79 ARG A CA 1
ATOM 628 C C . ARG A 1 79 ? 21.175 -0.255 -35.739 1.00 95.62 79 ARG A C 1
ATOM 630 O O . ARG A 1 79 ? 21.845 -0.454 -36.751 1.00 95.62 79 ARG A O 1
ATOM 637 N N . MET A 1 80 ? 20.622 0.932 -35.490 1.00 94.50 80 MET A N 1
ATOM 638 C CA . MET A 1 80 ? 20.935 2.123 -36.288 1.00 94.50 80 MET A CA 1
ATOM 639 C C . MET A 1 80 ? 22.385 2.562 -36.072 1.00 94.50 80 MET A C 1
ATOM 641 O O . MET A 1 80 ? 23.065 2.882 -37.046 1.00 94.50 80 MET A O 1
ATOM 645 N N . GLY A 1 81 ? 22.865 2.524 -34.825 1.00 94.69 81 GLY A N 1
ATOM 646 C CA . GLY A 1 81 ? 24.255 2.822 -34.483 1.00 94.69 81 GLY A CA 1
ATOM 647 C C . GLY A 1 81 ? 25.252 1.870 -35.149 1.00 94.69 81 GLY A C 1
ATOM 648 O O . GLY A 1 81 ? 26.204 2.325 -35.778 1.00 94.69 81 GLY A O 1
ATOM 649 N N . GLU A 1 82 ? 24.970 0.564 -35.130 1.00 93.12 82 GLU A N 1
ATOM 650 C CA . GLU A 1 82 ? 25.787 -0.472 -35.790 1.00 93.12 82 GLU A CA 1
ATOM 651 C C . GLU A 1 82 ? 25.918 -0.269 -37.310 1.00 93.12 82 GLU A C 1
ATOM 653 O O . GLU A 1 82 ? 26.913 -0.661 -37.919 1.00 93.12 82 GLU A O 1
ATOM 658 N N . ARG A 1 83 ? 24.908 0.344 -37.940 1.00 92.38 83 ARG A N 1
ATOM 659 C CA . ARG A 1 83 ? 24.852 0.589 -39.392 1.00 92.38 83 ARG A CA 1
ATOM 660 C C . ARG A 1 83 ? 25.327 1.989 -39.790 1.00 92.38 83 ARG A C 1
ATOM 662 O O . ARG A 1 83 ? 25.229 2.352 -40.963 1.00 92.38 83 ARG A O 1
ATOM 669 N N . ALA A 1 84 ? 25.812 2.806 -38.857 1.00 90.88 84 ALA A N 1
ATOM 670 C CA . ALA A 1 84 ? 26.219 4.181 -39.132 1.00 90.88 84 ALA A CA 1
ATOM 671 C C . ALA A 1 84 ? 27.579 4.246 -39.863 1.00 90.88 84 ALA A C 1
ATOM 673 O O . ALA A 1 84 ? 28.617 4.533 -39.274 1.00 90.88 84 ALA A O 1
ATOM 674 N N . PHE A 1 85 ? 27.577 4.017 -41.182 1.00 72.69 85 PHE A N 1
ATOM 675 C CA . PHE A 1 85 ? 28.803 3.973 -42.000 1.00 72.69 85 PHE A CA 1
ATOM 676 C C . PHE A 1 85 ? 29.524 5.324 -42.136 1.00 72.69 85 PHE A C 1
ATOM 678 O O . PHE A 1 85 ? 30.748 5.369 -42.211 1.00 72.69 85 PHE A O 1
ATOM 685 N N . HIS A 1 86 ? 28.772 6.427 -42.180 1.00 75.31 86 HIS A N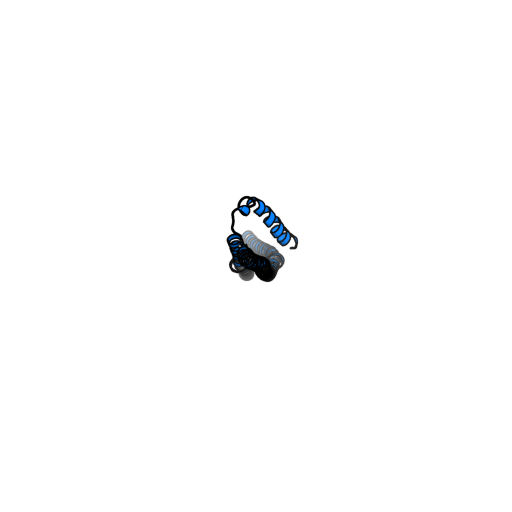 1
ATOM 686 C CA . HIS A 1 86 ? 29.313 7.758 -42.489 1.00 75.31 86 HIS A CA 1
ATOM 687 C C . HIS A 1 86 ? 29.735 8.556 -41.244 1.00 75.31 86 HIS A C 1
ATOM 689 O O . HIS A 1 86 ? 30.420 9.566 -41.368 1.00 75.31 86 HIS A O 1
ATOM 695 N N . SER A 1 87 ? 29.338 8.123 -40.042 1.00 83.75 87 SER A N 1
ATOM 696 C CA . SER A 1 87 ? 29.676 8.795 -38.784 1.00 83.75 87 SER A CA 1
ATOM 697 C C . SER A 1 87 ? 29.859 7.764 -37.675 1.00 83.75 87 SER A C 1
ATOM 699 O O . SER A 1 87 ? 28.937 7.452 -36.925 1.00 83.75 87 SER A O 1
ATOM 701 N N . ARG A 1 88 ? 31.073 7.210 -37.598 1.00 86.50 88 ARG A N 1
ATOM 702 C CA . ARG A 1 88 ? 31.419 6.155 -36.638 1.00 86.50 88 ARG A CA 1
ATOM 703 C C . ARG A 1 88 ? 31.232 6.603 -35.187 1.00 86.50 88 ARG A C 1
ATOM 705 O O . ARG A 1 88 ? 30.630 5.881 -34.409 1.00 86.50 88 ARG A O 1
ATOM 712 N N . SER A 1 89 ? 31.653 7.826 -34.856 1.00 91.94 89 SER A N 1
ATOM 713 C CA . SER A 1 89 ? 31.476 8.395 -33.515 1.00 91.94 89 SER A CA 1
ATOM 714 C C . SER A 1 89 ? 30.005 8.556 -33.127 1.00 91.94 89 SER A C 1
ATOM 716 O O . SER A 1 89 ? 29.650 8.302 -31.982 1.00 91.94 89 SER A O 1
ATOM 718 N N . LEU A 1 90 ? 29.133 8.936 -34.068 1.00 92.56 90 LEU A N 1
ATOM 719 C CA . LEU A 1 90 ? 27.691 8.994 -33.821 1.00 92.56 90 LEU A CA 1
ATOM 720 C C . LEU A 1 90 ? 27.102 7.590 -33.631 1.00 92.56 90 LEU A C 1
ATOM 722 O O . LEU A 1 90 ? 26.277 7.396 -32.742 1.00 92.56 90 LEU A O 1
ATOM 726 N N . GLY A 1 91 ? 27.540 6.618 -34.436 1.00 95.69 91 GLY A N 1
ATOM 727 C CA . GLY A 1 91 ? 27.145 5.216 -34.294 1.00 95.69 91 GLY A CA 1
ATOM 728 C C . GLY A 1 91 ? 27.468 4.655 -32.911 1.00 95.69 91 GLY A C 1
ATOM 729 O O . GLY A 1 91 ? 26.581 4.118 -32.247 1.00 95.69 91 GLY A O 1
ATOM 730 N N . ASP A 1 92 ? 28.701 4.873 -32.445 1.00 95.25 92 ASP A N 1
ATOM 731 C CA . ASP A 1 92 ? 29.167 4.440 -31.124 1.00 95.25 92 ASP A CA 1
ATOM 732 C C . ASP A 1 92 ? 28.337 5.078 -29.993 1.00 95.25 92 ASP A C 1
ATOM 734 O O . ASP A 1 92 ? 27.953 4.394 -29.044 1.00 95.25 92 ASP A O 1
ATOM 738 N N . VAL A 1 93 ? 27.982 6.365 -30.113 1.00 96.31 93 VAL A N 1
ATOM 739 C CA . VAL A 1 93 ? 27.118 7.058 -29.138 1.00 96.31 93 VAL A CA 1
ATOM 740 C C . VAL A 1 93 ? 25.715 6.439 -29.080 1.00 96.31 93 VAL A C 1
ATOM 742 O O . VAL A 1 93 ? 25.184 6.241 -27.989 1.00 96.31 93 VAL A O 1
ATOM 745 N N . LEU A 1 94 ? 25.105 6.090 -30.219 1.00 96.38 94 LEU A N 1
ATOM 746 C CA . LEU A 1 94 ? 23.774 5.460 -30.247 1.00 96.38 94 LEU A CA 1
ATOM 747 C C . LEU A 1 94 ? 23.768 4.068 -29.600 1.00 96.38 94 LEU A C 1
ATOM 749 O O . LEU A 1 94 ? 22.826 3.721 -28.878 1.00 96.38 94 LEU A O 1
ATOM 753 N N . VAL A 1 95 ? 24.824 3.283 -29.831 1.00 96.19 95 VAL A N 1
ATOM 754 C CA . VAL A 1 95 ? 25.005 1.984 -29.171 1.00 96.19 95 VAL A CA 1
ATOM 755 C C . VAL A 1 95 ? 25.166 2.185 -27.663 1.00 96.19 95 VAL A C 1
ATOM 757 O O .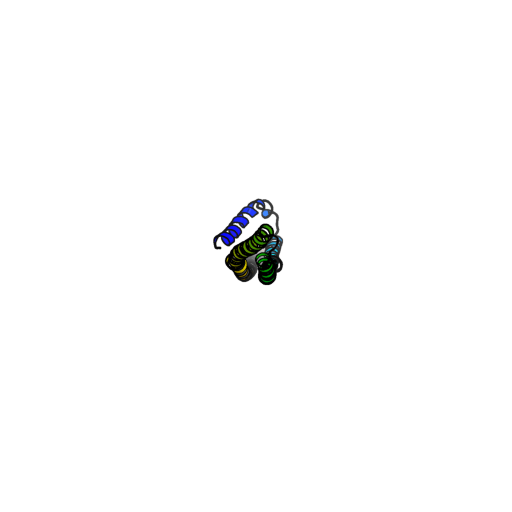 VAL A 1 95 ? 24.409 1.588 -26.901 1.00 96.19 95 VAL A O 1
ATOM 760 N N . GLN A 1 96 ? 26.040 3.098 -27.224 1.00 97.31 96 GLN A N 1
ATOM 761 C CA . GLN A 1 96 ? 26.251 3.388 -25.799 1.00 97.31 96 GLN A CA 1
ATOM 762 C C . GLN A 1 96 ? 24.986 3.873 -25.081 1.00 97.31 96 GLN A C 1
ATOM 764 O O . GLN A 1 96 ? 24.726 3.452 -23.953 1.00 97.31 96 GLN A O 1
ATOM 769 N N . ILE A 1 97 ? 24.174 4.727 -25.714 1.00 97.06 97 ILE A N 1
ATOM 770 C CA . ILE A 1 97 ? 22.876 5.154 -25.165 1.00 97.06 97 ILE A CA 1
ATOM 771 C C . ILE A 1 97 ? 21.962 3.942 -24.955 1.00 97.06 97 ILE A C 1
ATOM 773 O O . ILE A 1 97 ? 21.338 3.807 -23.903 1.00 97.06 97 ILE A O 1
ATOM 777 N N . SER A 1 98 ? 21.906 3.045 -25.939 1.00 97.50 98 SER A N 1
ATOM 778 C CA . SER A 1 98 ? 21.056 1.853 -25.884 1.00 97.50 98 SER A CA 1
ATOM 779 C C . SER A 1 98 ? 21.503 0.887 -24.785 1.00 97.50 98 SER A C 1
ATOM 781 O O . SER A 1 98 ? 20.681 0.406 -24.008 1.00 97.50 98 SER A O 1
ATOM 783 N N . GLU A 1 99 ? 22.809 0.648 -24.664 1.00 96.38 99 GLU A N 1
ATOM 784 C CA . GLU A 1 99 ? 23.384 -0.169 -23.591 1.00 96.38 99 GLU A CA 1
ATOM 785 C C . GLU A 1 99 ? 23.141 0.441 -22.209 1.00 96.38 99 GLU A C 1
ATOM 787 O O . GLU A 1 99 ? 22.756 -0.271 -21.278 1.00 96.38 99 GLU A O 1
ATOM 792 N N . SER A 1 100 ? 23.304 1.761 -22.092 1.00 97.06 100 SER A N 1
ATOM 793 C CA . SER A 1 100 ? 23.058 2.493 -20.848 1.00 97.06 100 SER A CA 1
ATOM 794 C C . SER A 1 100 ? 21.600 2.365 -20.413 1.00 97.06 100 SER A C 1
ATOM 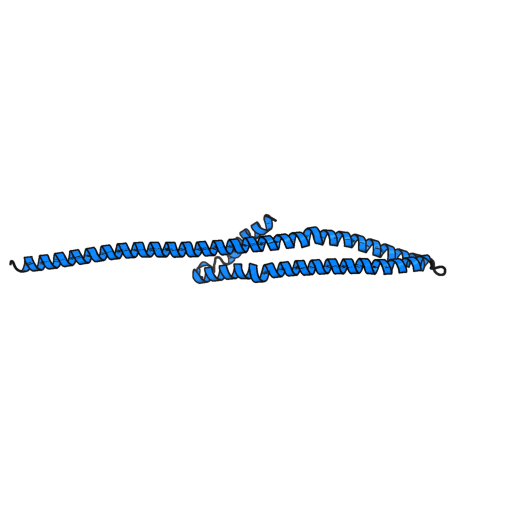796 O O . SER A 1 100 ? 21.338 2.085 -19.244 1.00 97.06 100 SER A O 1
ATOM 798 N N . GLN A 1 101 ? 20.646 2.485 -21.343 1.00 96.81 101 GLN A N 1
ATOM 799 C CA . GLN A 1 101 ? 19.236 2.294 -21.017 1.00 96.81 101 GLN A CA 1
ATOM 800 C C . GLN A 1 101 ? 18.936 0.866 -20.550 1.00 96.81 101 GLN A C 1
ATOM 802 O O . GLN A 1 101 ? 18.207 0.697 -19.570 1.00 96.81 101 GLN A O 1
ATOM 807 N N . ARG A 1 102 ? 19.463 -0.165 -21.226 1.00 95.94 102 ARG A N 1
ATOM 808 C CA . ARG A 1 102 ? 19.228 -1.561 -20.812 1.00 95.94 102 ARG A CA 1
ATOM 809 C C . ARG A 1 102 ? 19.758 -1.817 -19.406 1.00 95.94 102 ARG A C 1
ATOM 811 O O . ARG A 1 102 ? 19.072 -2.433 -18.596 1.00 95.94 102 ARG A O 1
ATOM 818 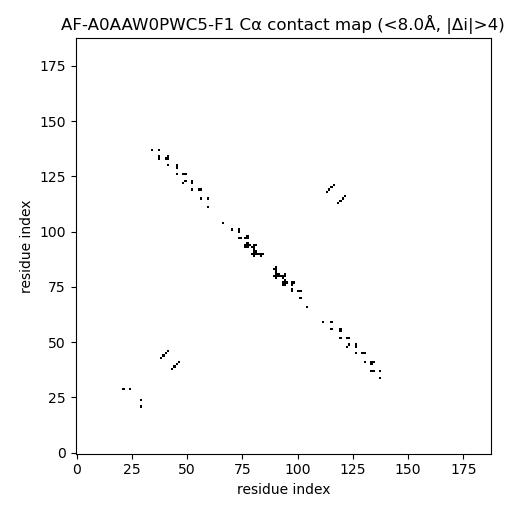N N . ARG A 1 103 ? 20.949 -1.296 -19.097 1.00 96.19 103 ARG A N 1
ATOM 819 C CA . ARG A 1 103 ? 21.525 -1.388 -17.755 1.00 96.19 103 ARG A CA 1
ATOM 820 C C . ARG A 1 103 ? 20.640 -0.700 -16.713 1.00 96.19 103 ARG A C 1
ATOM 822 O O . ARG A 1 103 ? 20.305 -1.328 -15.717 1.00 96.19 103 ARG A O 1
ATOM 829 N N . LEU A 1 104 ? 20.217 0.541 -16.968 1.00 95.69 104 LEU A N 1
ATOM 830 C CA . LEU A 1 104 ? 19.311 1.274 -16.075 1.00 95.69 104 LEU A CA 1
ATOM 831 C C . LEU A 1 104 ? 17.983 0.535 -15.870 1.00 95.69 104 LEU A C 1
ATOM 833 O O . LEU A 1 104 ? 17.482 0.463 -14.753 1.00 95.69 104 LEU A O 1
ATOM 837 N N . THR A 1 105 ? 17.421 -0.036 -16.936 1.00 95.50 105 THR A N 1
ATOM 838 C CA . THR A 1 105 ? 16.161 -0.791 -16.869 1.00 95.50 105 THR A CA 1
ATOM 839 C C . THR A 1 105 ? 16.322 -2.039 -16.002 1.00 95.50 105 THR A C 1
ATOM 841 O O . THR A 1 105 ? 15.491 -2.268 -15.132 1.00 95.50 105 THR A O 1
ATOM 844 N N . SER A 1 106 ? 17.425 -2.780 -16.153 1.00 94.38 106 SER A N 1
ATOM 845 C CA . SER A 1 106 ? 17.728 -3.959 -15.330 1.00 94.38 106 SER A CA 1
ATOM 846 C C . SER A 1 106 ? 17.979 -3.617 -13.853 1.00 94.38 106 SER A C 1
ATOM 848 O O . SER A 1 106 ? 17.511 -4.327 -12.964 1.00 94.38 106 SER A O 1
ATOM 850 N N . GLU A 1 107 ? 18.668 -2.507 -13.566 1.00 95.06 107 GLU A N 1
ATOM 851 C CA . GLU A 1 107 ? 18.851 -2.022 -12.190 1.00 95.06 107 GLU A CA 1
ATOM 852 C C . GLU A 1 107 ? 17.498 -1.654 -11.551 1.00 95.06 107 GLU A C 1
ATOM 854 O O . GLU A 1 107 ? 17.219 -2.031 -10.409 1.00 95.06 107 GLU A O 1
ATOM 859 N N . LEU A 1 108 ? 16.620 -0.981 -12.304 1.00 95.06 108 LEU A N 1
ATOM 860 C CA . LEU A 1 108 ? 15.270 -0.647 -11.849 1.00 95.06 108 LEU A CA 1
ATOM 861 C C . LEU A 1 108 ? 14.393 -1.889 -11.655 1.00 95.06 108 LEU A C 1
ATOM 863 O O . LEU A 1 108 ? 13.676 -1.953 -10.661 1.00 95.06 108 LEU A O 1
ATOM 867 N N . GLU A 1 109 ? 14.462 -2.895 -12.529 1.00 95.12 109 GLU A N 1
ATOM 868 C CA . GLU A 1 109 ? 13.742 -4.164 -12.347 1.00 95.12 109 GLU A CA 1
ATOM 869 C C . GLU A 1 109 ? 14.050 -4.806 -10.989 1.00 95.12 109 GLU A C 1
ATOM 871 O O . GLU A 1 109 ? 13.128 -5.224 -10.290 1.00 95.12 109 GLU A O 1
ATOM 876 N N . GLY A 1 110 ? 15.319 -4.807 -10.565 1.00 94.25 110 GLY A N 1
ATOM 877 C CA . GLY A 1 110 ? 15.706 -5.286 -9.235 1.00 94.25 110 GLY A CA 1
ATOM 878 C C . GLY A 1 110 ? 15.024 -4.512 -8.101 1.00 94.25 110 GLY A C 1
ATOM 879 O O . GLY A 1 110 ? 14.510 -5.115 -7.157 1.00 94.25 110 GLY A O 1
ATOM 880 N N . ILE A 1 111 ? 14.953 -3.183 -8.221 1.00 95.69 111 ILE A N 1
ATOM 881 C CA . ILE A 1 111 ? 14.272 -2.310 -7.253 1.00 95.69 111 ILE A CA 1
ATOM 882 C C . ILE A 1 111 ? 12.764 -2.586 -7.225 1.00 95.69 111 ILE A C 1
ATOM 884 O O . ILE A 1 111 ? 12.181 -2.654 -6.146 1.00 95.69 111 ILE A O 1
ATOM 888 N N . PHE A 1 112 ? 12.124 -2.773 -8.381 1.00 95.56 112 PHE A N 1
ATOM 889 C CA . PHE A 1 112 ? 10.689 -3.061 -8.461 1.00 95.56 112 PHE A CA 1
ATOM 890 C C . PHE A 1 112 ? 10.337 -4.455 -7.926 1.00 95.56 112 PHE A C 1
ATOM 892 O O . PHE A 1 112 ? 9.322 -4.593 -7.246 1.00 95.56 112 PHE A O 1
ATOM 899 N N . CYS A 1 113 ? 11.182 -5.464 -8.157 1.00 94.94 113 CYS A N 1
ATOM 900 C CA . CYS A 1 113 ? 11.032 -6.789 -7.549 1.00 94.94 113 CYS A CA 1
ATOM 901 C C . CYS A 1 113 ? 11.120 -6.717 -6.020 1.00 94.94 113 CYS A C 1
ATOM 903 O O . CYS A 1 113 ? 10.278 -7.283 -5.325 1.00 94.94 113 CYS A O 1
ATOM 905 N N . TRP A 1 114 ? 12.103 -5.979 -5.494 1.00 96.50 114 TRP A N 1
ATOM 906 C CA . TRP A 1 114 ? 12.230 -5.743 -4.057 1.00 96.50 114 TRP A CA 1
ATOM 907 C C . TRP A 1 114 ? 11.026 -4.977 -3.501 1.00 96.50 114 TRP A C 1
ATOM 909 O O . TRP A 1 114 ? 10.438 -5.394 -2.511 1.00 96.50 114 TRP A O 1
ATOM 919 N N . PHE A 1 115 ? 10.600 -3.900 -4.165 1.00 96.50 115 PHE A N 1
ATOM 920 C CA . PHE A 1 115 ? 9.432 -3.117 -3.758 1.00 96.50 115 PHE A CA 1
ATOM 921 C C . PHE A 1 115 ? 8.166 -3.981 -3.702 1.00 96.50 115 PHE A C 1
ATOM 923 O O . PHE A 1 115 ? 7.379 -3.879 -2.763 1.00 96.50 115 PHE A O 1
ATOM 930 N N . GLN A 1 116 ? 7.979 -4.872 -4.673 1.00 96.44 116 GLN A N 1
ATOM 931 C CA . GLN A 1 116 ? 6.842 -5.782 -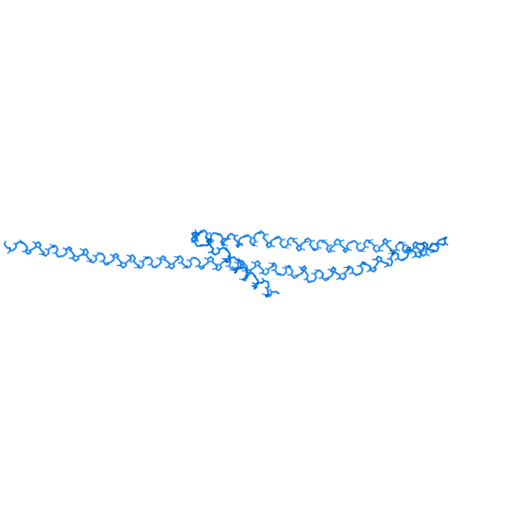4.683 1.00 96.44 116 GLN A CA 1
ATOM 932 C C . GLN A 1 116 ? 6.888 -6.783 -3.517 1.00 96.44 116 GLN A C 1
ATOM 934 O O . GLN A 1 116 ? 5.882 -6.946 -2.828 1.00 96.44 116 GLN A O 1
ATOM 939 N N . ALA A 1 117 ? 8.036 -7.425 -3.287 1.00 94.31 117 ALA A N 1
ATOM 940 C CA . ALA A 1 117 ? 8.183 -8.472 -2.275 1.00 94.31 117 ALA A CA 1
ATOM 941 C C . ALA A 1 117 ? 8.244 -7.930 -0.837 1.00 94.31 117 ALA A C 1
ATOM 943 O O . ALA A 1 117 ? 7.607 -8.475 0.055 1.00 94.31 117 ALA A O 1
ATOM 944 N N . GLU A 1 118 ? 8.984 -6.850 -0.610 1.00 94.81 118 GLU A N 1
ATOM 945 C CA . GLU A 1 118 ? 9.317 -6.373 0.739 1.00 94.81 118 GLU A CA 1
ATOM 946 C C . GLU A 1 118 ? 8.430 -5.211 1.196 1.00 94.81 118 GLU A C 1
ATOM 948 O O . GLU A 1 118 ? 8.335 -4.939 2.391 1.00 94.81 118 GLU A O 1
ATOM 953 N N . VAL A 1 119 ? 7.776 -4.506 0.266 1.00 95.56 119 VAL A N 1
ATOM 954 C CA . VAL A 1 119 ? 6.886 -3.384 0.604 1.00 95.56 119 VAL A CA 1
ATOM 955 C C . VAL A 1 119 ? 5.435 -3.733 0.320 1.00 95.56 119 VAL A C 1
ATOM 957 O O . VAL A 1 119 ? 4.624 -3.719 1.242 1.00 95.56 119 VAL A O 1
ATOM 960 N N . LEU A 1 120 ? 5.081 -4.051 -0.929 1.00 97.50 120 LEU A N 1
ATOM 961 C CA . LEU A 1 120 ? 3.675 -4.255 -1.294 1.00 97.50 120 LEU A CA 1
ATOM 962 C C . LEU A 1 120 ? 3.082 -5.505 -0.646 1.00 97.50 120 LEU A C 1
ATOM 964 O O . LEU A 1 120 ? 1.994 -5.426 -0.084 1.00 97.50 120 LEU A O 1
ATOM 968 N N . GLN A 1 121 ? 3.789 -6.633 -0.694 1.00 96.25 121 GLN A N 1
ATOM 969 C CA . GLN A 1 121 ? 3.311 -7.884 -0.105 1.00 96.25 121 GLN A CA 1
ATOM 970 C C . GLN A 1 121 ? 3.227 -7.806 1.428 1.00 96.25 121 GLN A C 1
ATOM 972 O O . GLN A 1 121 ? 2.232 -8.240 2.010 1.00 96.25 121 GLN A O 1
ATOM 977 N N . GLU A 1 122 ? 4.228 -7.216 2.084 1.00 95.19 122 GLU A N 1
ATOM 978 C CA . GLU A 1 122 ? 4.207 -7.011 3.536 1.00 95.19 122 GLU A CA 1
ATOM 979 C C . GLU A 1 122 ? 3.081 -6.064 3.956 1.00 95.19 122 GLU A C 1
ATOM 981 O O . GLU A 1 122 ? 2.368 -6.328 4.923 1.00 95.19 122 GLU A O 1
ATOM 986 N N . MET A 1 123 ? 2.874 -4.974 3.214 1.00 95.31 123 MET A N 1
ATOM 987 C CA . MET A 1 123 ? 1.786 -4.040 3.481 1.00 95.31 123 MET A CA 1
ATOM 988 C C . MET A 1 123 ? 0.414 -4.698 3.299 1.00 95.31 123 MET A C 1
ATOM 990 O O . MET A 1 123 ? -0.445 -4.537 4.162 1.00 95.31 123 MET A O 1
ATOM 994 N N . ASP A 1 124 ? 0.219 -5.475 2.233 1.00 95.75 124 ASP A N 1
ATOM 995 C CA . ASP A 1 124 ? -1.023 -6.215 1.982 1.00 95.75 124 ASP A CA 1
ATOM 996 C C . ASP A 1 124 ? -1.336 -7.206 3.113 1.00 95.75 124 ASP A C 1
ATOM 998 O O . ASP A 1 124 ? -2.442 -7.232 3.662 1.00 95.75 124 ASP A O 1
ATOM 1002 N N . ASN A 1 125 ? -0.326 -7.971 3.539 1.00 94.75 125 ASN A N 1
ATOM 1003 C CA . ASN A 1 125 ? -0.478 -8.910 4.641 1.00 94.75 125 ASN A CA 1
ATOM 1004 C C . ASN A 1 125 ? -0.783 -8.196 5.966 1.00 94.75 125 ASN A C 1
ATOM 1006 O O . ASN A 1 125 ? -1.670 -8.630 6.702 1.00 94.75 125 ASN A O 1
ATOM 1010 N N . ASN A 1 126 ? -0.088 -7.092 6.255 1.00 91.69 126 ASN A N 1
ATOM 1011 C CA . ASN A 1 126 ? -0.299 -6.313 7.473 1.00 91.69 126 ASN A CA 1
ATOM 1012 C C . ASN A 1 126 ? -1.708 -5.725 7.538 1.00 91.69 126 ASN A C 1
ATOM 1014 O O . ASN A 1 126 ? -2.360 -5.877 8.564 1.00 91.69 126 ASN A O 1
ATOM 1018 N N . VAL A 1 127 ? -2.205 -5.131 6.449 1.00 93.19 127 VAL A N 1
ATOM 1019 C CA . VAL A 1 127 ? -3.568 -4.575 6.388 1.00 93.19 127 VAL A CA 1
ATOM 1020 C C . VAL A 1 127 ? -4.613 -5.657 6.645 1.00 93.19 127 VAL A C 1
ATOM 1022 O O . VAL A 1 127 ? -5.543 -5.454 7.422 1.00 93.19 127 VAL A O 1
ATOM 1025 N N . ARG A 1 128 ? -4.449 -6.839 6.041 1.00 93.00 128 ARG A N 1
ATOM 1026 C CA . ARG A 1 128 ? -5.367 -7.962 6.263 1.00 93.00 128 ARG A CA 1
ATOM 1027 C C . ARG A 1 128 ? -5.405 -8.390 7.732 1.00 93.00 128 ARG A C 1
ATOM 1029 O O . ARG A 1 128 ? -6.486 -8.564 8.284 1.00 93.00 128 ARG A O 1
ATOM 1036 N N . MET A 1 129 ? -4.240 -8.554 8.358 1.00 94.06 129 MET A N 1
ATOM 1037 C CA . MET A 1 129 ? -4.172 -8.940 9.771 1.00 94.06 129 MET A CA 1
ATOM 1038 C C . MET A 1 129 ? -4.709 -7.850 10.703 1.00 94.06 129 MET A C 1
ATOM 1040 O O . MET A 1 129 ? -5.332 -8.168 11.714 1.00 94.06 129 MET A O 1
ATOM 1044 N N . ASP A 1 130 ? -4.466 -6.581 10.376 1.00 91.62 130 ASP A N 1
ATOM 1045 C CA . ASP A 1 130 ? -4.901 -5.445 11.184 1.00 91.62 130 ASP A CA 1
ATOM 1046 C C . ASP A 1 130 ? -6.429 -5.338 11.215 1.00 91.62 130 ASP A C 1
ATOM 1048 O O . ASP A 1 130 ? -7.016 -5.189 12.283 1.00 91.62 130 ASP A O 1
ATOM 1052 N N . ILE A 1 131 ? -7.099 -5.543 10.076 1.00 93.50 131 ILE A N 1
ATOM 1053 C CA . ILE A 1 131 ? -8.568 -5.579 10.008 1.00 93.50 131 ILE A CA 1
ATOM 1054 C C . ILE A 1 131 ? -9.141 -6.644 10.953 1.00 93.50 131 ILE A C 1
ATOM 1056 O O . ILE A 1 131 ? -10.021 -6.338 11.763 1.00 93.50 131 ILE A O 1
ATOM 1060 N N . ASP A 1 132 ? -8.635 -7.878 10.882 1.00 93.00 132 ASP A N 1
ATOM 1061 C CA . ASP A 1 132 ? -9.114 -8.982 11.722 1.00 93.00 132 ASP A CA 1
ATOM 1062 C C . ASP A 1 132 ? -8.866 -8.702 13.211 1.00 93.00 132 ASP A C 1
ATOM 1064 O O . ASP A 1 132 ? -9.744 -8.913 14.058 1.00 93.00 132 ASP A O 1
ATOM 1068 N N . TYR A 1 133 ? -7.681 -8.183 13.536 1.00 91.75 133 TYR A N 1
ATOM 1069 C CA . TYR A 1 133 ? -7.296 -7.849 14.902 1.00 91.75 133 TYR A CA 1
ATOM 1070 C C . TYR A 1 133 ? -8.160 -6.725 15.487 1.00 91.75 133 TYR A C 1
ATOM 1072 O O . TYR A 1 133 ? -8.680 -6.848 16.602 1.00 91.75 133 TYR A O 1
ATOM 1080 N N . ILE A 1 134 ? -8.352 -5.638 14.740 1.00 91.81 134 ILE A N 1
ATOM 1081 C CA . ILE A 1 134 ? -9.124 -4.471 15.173 1.00 91.81 134 ILE A CA 1
ATOM 1082 C C . ILE A 1 134 ?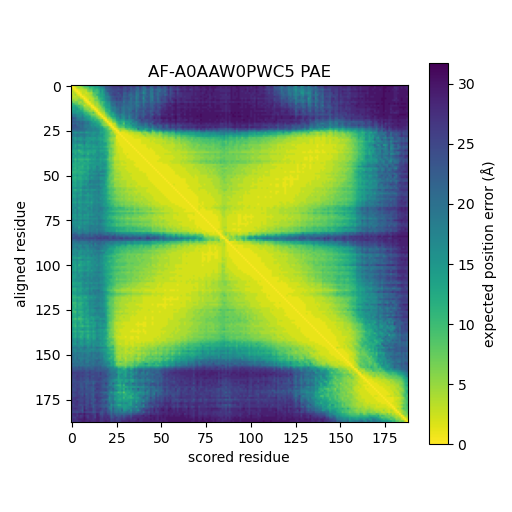 -10.603 -4.833 15.313 1.00 91.81 134 ILE A C 1
ATOM 1084 O O . ILE A 1 134 ? -11.222 -4.473 16.316 1.00 91.81 134 ILE A O 1
ATOM 1088 N N . ALA A 1 135 ? -11.168 -5.600 14.376 1.00 93.31 135 ALA A N 1
ATOM 1089 C CA . ALA A 1 135 ? -12.545 -6.079 14.475 1.00 93.31 135 ALA A CA 1
ATOM 1090 C C . ALA A 1 135 ? -12.750 -6.978 15.708 1.00 93.31 135 ALA A C 1
ATOM 1092 O O . ALA A 1 135 ? -13.732 -6.823 16.441 1.00 93.31 135 ALA A O 1
ATOM 1093 N N . GLY A 1 136 ? -11.801 -7.881 15.979 1.00 92.31 136 GLY A N 1
ATOM 1094 C CA . GLY A 1 136 ? -11.799 -8.705 17.189 1.00 92.31 136 GLY A CA 1
ATOM 1095 C C . GLY A 1 136 ? -11.724 -7.871 18.470 1.00 92.31 136 GLY A C 1
ATOM 1096 O O . GLY A 1 136 ? -12.489 -8.102 19.409 1.00 92.31 136 GLY A O 1
ATOM 1097 N N . SER A 1 137 ? -10.855 -6.861 18.478 1.00 90.19 137 SER A N 1
ATOM 1098 C CA . SER A 1 137 ? -10.644 -5.956 19.612 1.00 90.19 137 SER A CA 1
ATOM 1099 C C . SER A 1 137 ? -11.875 -5.092 19.898 1.00 90.19 137 SER A C 1
ATOM 1101 O O . SER A 1 137 ? -12.313 -5.022 21.045 1.00 90.19 137 SER A O 1
ATOM 1103 N N . LYS A 1 138 ? -12.501 -4.517 18.860 1.00 91.56 138 LYS A N 1
ATOM 1104 C CA . LYS A 1 138 ? -13.758 -3.758 18.971 1.00 91.56 138 LYS A CA 1
ATOM 1105 C C . LYS A 1 138 ? -14.861 -4.606 19.606 1.00 91.56 138 LYS A C 1
ATOM 1107 O O . LYS A 1 138 ? -15.502 -4.179 20.562 1.00 91.56 138 LYS A O 1
ATOM 1112 N N . LYS A 1 139 ? -15.039 -5.839 19.122 1.00 94.50 139 LYS A N 1
ATOM 1113 C CA . LYS A 1 139 ? -16.047 -6.769 19.651 1.00 94.50 139 LYS A CA 1
ATOM 1114 C C . LYS A 1 139 ? -15.780 -7.147 21.109 1.00 94.50 139 LYS A C 1
ATOM 1116 O O . LYS A 1 139 ? -16.719 -7.271 21.893 1.00 94.50 139 LYS A O 1
ATOM 1121 N N . HIS A 1 140 ? -14.517 -7.367 21.472 1.00 90.88 140 HIS A N 1
ATOM 1122 C CA . HIS A 1 140 ? -14.143 -7.668 22.852 1.00 90.88 140 HIS A CA 1
ATOM 1123 C C . HIS A 1 140 ? -14.477 -6.500 23.786 1.00 90.88 140 HIS A C 1
ATOM 1125 O O . HIS A 1 140 ? -15.139 -6.702 24.802 1.00 90.88 140 HIS A O 1
ATOM 1131 N N . TYR A 1 141 ? -14.109 -5.284 23.381 1.00 86.75 141 TYR A N 1
ATOM 1132 C CA . TYR A 1 141 ? -14.431 -4.056 24.099 1.00 86.75 141 TYR A CA 1
ATOM 1133 C C . TYR A 1 141 ? -15.946 -3.883 24.307 1.00 86.75 141 TYR A C 1
ATOM 1135 O O . TYR A 1 141 ? -16.396 -3.662 25.431 1.00 86.75 141 TYR A O 1
ATOM 1143 N N . GLU A 1 142 ? -16.756 -4.054 23.257 1.00 89.31 142 GLU A N 1
ATOM 1144 C CA . GLU A 1 142 ? -18.222 -3.956 23.347 1.00 89.31 142 GLU A CA 1
ATOM 1145 C C . GLU A 1 142 ? -18.817 -4.961 24.348 1.00 89.31 142 GLU A C 1
ATOM 1147 O O . GLU A 1 142 ? -19.693 -4.613 25.144 1.00 89.31 142 GLU A O 1
ATOM 1152 N N . LEU A 1 143 ? -18.325 -6.205 24.350 1.00 90.25 143 LEU A N 1
ATOM 1153 C CA . LEU A 1 143 ? -18.765 -7.234 25.296 1.00 90.25 143 LEU A CA 1
ATOM 1154 C C . LEU A 1 143 ? -18.396 -6.893 26.742 1.00 90.25 143 LEU A C 1
ATOM 1156 O O . LEU A 1 143 ? -19.191 -7.148 27.649 1.00 90.25 143 LEU A O 1
ATOM 1160 N N . GLU A 1 144 ? -17.215 -6.324 26.968 1.00 85.56 144 GLU A N 1
ATOM 1161 C CA . GLU A 1 144 ? -16.764 -5.945 28.304 1.00 85.56 144 GLU A CA 1
ATOM 1162 C C . GLU A 1 144 ? -17.574 -4.770 28.864 1.00 85.56 144 GLU A C 1
ATOM 1164 O O . GLU A 1 144 ? -18.033 -4.835 30.006 1.00 85.56 144 GLU A O 1
ATOM 1169 N N . VAL A 1 145 ? -17.871 -3.760 28.039 1.00 86.25 145 VAL A N 1
ATOM 1170 C CA . VAL A 1 145 ? -18.751 -2.636 28.406 1.00 86.25 145 VAL A CA 1
ATOM 1171 C C . VAL A 1 145 ? -20.153 -3.132 28.781 1.00 86.25 145 VAL A C 1
ATOM 1173 O O . VAL A 1 145 ? -20.689 -2.761 29.828 1.00 86.25 145 VAL A O 1
ATOM 1176 N N . LEU A 1 146 ? -20.738 -4.027 27.978 1.00 89.62 146 LEU A N 1
ATOM 1177 C CA . LEU A 1 146 ? -22.033 -4.648 28.286 1.00 89.62 146 LEU A CA 1
ATOM 1178 C C . LEU A 1 146 ? -21.981 -5.478 29.578 1.00 89.62 146 LEU A C 1
ATOM 1180 O O . LEU A 1 146 ? -22.914 -5.448 30.386 1.00 89.62 146 LEU A O 1
ATOM 1184 N N . GLY A 1 147 ? -20.885 -6.209 29.791 1.00 89.69 147 GLY A N 1
ATOM 1185 C CA . GLY A 1 147 ? -20.646 -6.987 31.002 1.00 89.69 147 GLY A CA 1
ATOM 1186 C C . GLY A 1 147 ? -20.600 -6.112 32.256 1.00 89.69 147 GLY A C 1
ATOM 1187 O O . GLY A 1 147 ? -21.256 -6.433 33.251 1.00 89.69 147 GLY A O 1
ATOM 1188 N N . GLN A 1 148 ? -19.889 -4.986 32.191 1.00 84.75 148 GLN A N 1
ATOM 1189 C CA . GLN A 1 148 ? -19.793 -4.011 33.277 1.00 84.75 148 GLN A CA 1
ATOM 1190 C C . GLN A 1 148 ? -21.145 -3.352 33.572 1.00 84.75 148 GLN A C 1
ATOM 1192 O O . GLN A 1 148 ? -21.558 -3.314 34.732 1.00 84.75 148 GLN A O 1
ATOM 1197 N N . ALA A 1 149 ? -21.888 -2.926 32.545 1.00 84.69 149 ALA A N 1
ATOM 1198 C CA . ALA A 1 149 ? -23.236 -2.378 32.713 1.00 84.69 149 ALA A CA 1
ATOM 1199 C C . ALA A 1 149 ? -24.174 -3.382 33.410 1.00 84.69 149 ALA A C 1
ATOM 1201 O O . ALA A 1 149 ? -24.834 -3.058 34.399 1.00 84.69 149 ALA A O 1
ATOM 1202 N N . ALA A 1 150 ? -24.156 -4.647 32.980 1.00 87.62 150 ALA A N 1
ATOM 1203 C CA . ALA A 1 150 ? -24.956 -5.698 33.601 1.00 87.62 150 ALA A CA 1
ATOM 1204 C C . ALA A 1 150 ? -24.494 -6.038 35.033 1.00 87.62 150 ALA A C 1
ATOM 1206 O O . ALA A 1 150 ? -25.289 -6.507 35.853 1.00 87.62 150 ALA A O 1
ATOM 1207 N N . ALA A 1 151 ? -23.209 -5.876 35.360 1.00 87.25 151 ALA A N 1
ATOM 1208 C CA . ALA A 1 151 ? -22.702 -6.045 36.722 1.00 87.25 151 ALA A CA 1
ATOM 1209 C C . ALA A 1 151 ? -23.195 -4.917 37.644 1.00 87.25 151 ALA A C 1
ATOM 1211 O O . ALA A 1 151 ? -23.695 -5.203 38.737 1.00 87.25 151 ALA A O 1
ATOM 1212 N N . LEU A 1 152 ? -23.149 -3.668 37.167 1.00 84.19 152 LEU A N 1
ATOM 1213 C CA . LEU A 1 152 ? -23.654 -2.491 37.877 1.00 84.19 152 LEU A CA 1
ATOM 1214 C C . LEU A 1 152 ? -25.163 -2.592 38.145 1.00 84.19 152 LEU A C 1
ATOM 1216 O O . LEU A 1 152 ? -25.598 -2.397 39.281 1.00 84.19 152 LEU A O 1
ATOM 1220 N N . GLU A 1 153 ? -25.966 -3.000 37.157 1.00 86.12 153 GLU A N 1
ATOM 1221 C CA . GLU A 1 153 ? -27.408 -3.225 37.348 1.00 86.12 153 GLU A CA 1
ATOM 1222 C C . GLU A 1 153 ? -27.700 -4.279 38.428 1.00 86.12 153 GLU A C 1
ATOM 1224 O O . GLU A 1 153 ? -28.620 -4.131 39.239 1.00 86.12 153 GL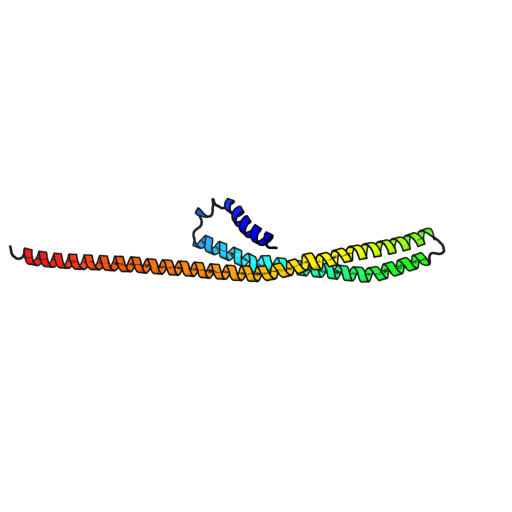U A O 1
ATOM 1229 N N . ARG A 1 154 ? -26.911 -5.361 38.474 1.00 86.56 154 ARG A N 1
ATOM 1230 C CA . ARG A 1 154 ? -27.067 -6.405 39.500 1.00 86.56 154 ARG A CA 1
ATOM 1231 C C . ARG A 1 154 ? -26.724 -5.888 40.893 1.00 86.56 154 ARG A C 1
ATOM 1233 O O . ARG A 1 154 ? -27.403 -6.269 41.846 1.00 86.56 154 ARG A O 1
ATOM 1240 N N . GLN A 1 155 ? -25.705 -5.042 41.025 1.00 83.88 155 GLN A N 1
ATOM 1241 C CA . GLN A 1 155 ? -25.358 -4.413 42.301 1.00 83.88 155 GLN A CA 1
ATOM 1242 C C . GLN A 1 155 ? -26.459 -3.458 42.770 1.00 83.88 155 GLN A C 1
ATOM 1244 O O . GLN A 1 155 ? -26.886 -3.549 43.919 1.00 83.88 155 GLN A O 1
ATOM 1249 N N . GLN A 1 156 ? -26.997 -2.626 41.874 1.00 80.38 156 GLN A N 1
ATOM 1250 C CA . GLN A 1 156 ? -28.101 -1.715 42.190 1.00 80.38 156 GLN A CA 1
ATOM 1251 C C . GLN A 1 156 ? -29.358 -2.462 42.653 1.00 80.38 156 GLN A C 1
ATOM 1253 O O . GLN A 1 156 ? -29.978 -2.075 43.644 1.00 80.38 156 GLN A O 1
ATOM 1258 N N . ARG A 1 157 ? -29.713 -3.576 41.997 1.00 78.06 157 ARG A N 1
ATOM 1259 C CA . ARG A 1 157 ? -30.848 -4.422 42.414 1.00 78.06 157 ARG A CA 1
ATOM 1260 C C . ARG A 1 157 ? -30.638 -5.075 43.780 1.00 78.06 157 ARG A C 1
ATOM 1262 O O . ARG A 1 157 ? -31.599 -5.248 44.522 1.00 78.06 157 ARG A O 1
ATOM 1269 N N . ARG A 1 158 ? -29.399 -5.449 44.119 1.00 77.12 158 ARG A N 1
ATOM 1270 C CA . ARG A 1 158 ? -29.077 -6.030 45.432 1.00 77.12 158 ARG A CA 1
ATOM 1271 C C . ARG A 1 158 ? -29.145 -4.985 46.546 1.00 77.12 158 ARG A C 1
ATOM 1273 O O . ARG A 1 158 ? -29.785 -5.260 47.552 1.00 77.12 158 ARG A O 1
ATOM 1280 N N . GLY A 1 159 ? -28.578 -3.796 46.332 1.00 68.25 159 GLY A N 1
ATOM 1281 C CA . GLY A 1 159 ? -28.631 -2.699 47.307 1.00 68.25 159 GLY A CA 1
ATOM 1282 C C . GLY A 1 159 ? -30.059 -2.210 47.562 1.00 68.25 159 GLY A C 1
ATOM 1283 O O . GLY A 1 159 ? -30.523 -2.216 48.694 1.00 68.25 159 GLY A O 1
ATOM 1284 N N . THR A 1 160 ? -30.818 -1.920 46.500 1.00 67.25 160 THR A N 1
ATOM 1285 C CA . THR A 1 160 ? -32.223 -1.481 46.633 1.00 67.25 160 THR A CA 1
ATOM 1286 C C . THR A 1 160 ? -33.135 -2.543 47.248 1.00 67.25 160 THR A C 1
ATOM 1288 O O . THR A 1 160 ? -34.040 -2.205 48.007 1.00 67.25 160 THR A O 1
ATOM 1291 N N . GLY A 1 161 ? -32.909 -3.827 46.953 1.00 67.38 161 GLY A N 1
ATOM 1292 C CA . GLY A 1 161 ? -33.682 -4.925 47.534 1.00 67.38 161 GLY A CA 1
ATOM 1293 C C . GLY A 1 161 ? -33.437 -5.120 49.033 1.00 67.38 161 GLY A C 1
ATOM 1294 O O . GLY A 1 161 ? -34.381 -5.416 49.765 1.00 67.38 161 GLY A O 1
ATOM 1295 N N . GLN A 1 162 ? -32.196 -4.938 49.492 1.00 69.25 162 GLN A N 1
ATOM 1296 C CA . GLN A 1 162 ? -31.840 -5.016 50.913 1.00 69.25 162 GLN A CA 1
ATOM 1297 C C . GLN A 1 162 ? -32.365 -3.797 51.683 1.00 69.25 162 GLN A C 1
ATOM 1299 O O . GLN A 1 162 ? -33.076 -3.975 52.671 1.00 69.25 162 GLN A O 1
ATOM 1304 N N . ASP A 1 163 ? -32.153 -2.586 51.164 1.00 69.06 163 ASP A N 1
ATOM 1305 C CA . ASP A 1 163 ? -32.617 -1.346 51.800 1.00 69.06 163 ASP A CA 1
ATOM 1306 C C . ASP A 1 163 ? -34.153 -1.275 51.881 1.00 69.06 163 ASP A C 1
ATOM 1308 O O . ASP A 1 163 ? -34.723 -0.855 52.890 1.00 69.06 163 ASP A O 1
ATOM 1312 N N . ALA A 1 164 ? -34.860 -1.738 50.842 1.00 72.81 164 ALA A N 1
ATOM 1313 C CA . ALA A 1 164 ? -36.322 -1.792 50.848 1.00 72.81 164 ALA A CA 1
ATOM 1314 C C . ALA A 1 164 ? -36.865 -2.810 51.866 1.00 72.81 164 ALA A C 1
ATOM 1316 O O . ALA A 1 164 ? -37.895 -2.560 52.498 1.00 72.81 164 ALA A O 1
ATOM 1317 N N . ALA A 1 165 ? -36.187 -3.949 52.043 1.00 78.56 165 ALA A N 1
ATOM 1318 C CA . ALA A 1 165 ? -36.574 -4.960 53.022 1.00 78.56 165 ALA A CA 1
ATOM 1319 C C . ALA A 1 165 ? -36.356 -4.471 54.464 1.00 78.56 165 ALA A C 1
ATOM 1321 O O . ALA A 1 165 ? -37.240 -4.648 55.305 1.00 78.56 165 ALA A O 1
ATOM 1322 N N . GLU A 1 166 ? -35.230 -3.808 54.737 1.00 80.81 166 GLU A N 1
ATOM 1323 C CA . GLU A 1 166 ? -34.942 -3.197 56.041 1.00 80.81 166 GLU A CA 1
ATOM 1324 C C . GLU A 1 166 ? -35.923 -2.062 56.367 1.00 80.81 166 GLU A C 1
ATOM 1326 O O . GLU A 1 166 ? -36.467 -2.002 57.473 1.00 80.81 166 GLU A O 1
ATOM 1331 N N . HIS A 1 167 ? -36.248 -1.215 55.385 1.00 82.25 167 HIS A N 1
ATOM 1332 C CA . HIS A 1 167 ? -37.240 -0.154 55.552 1.00 82.25 167 HIS A CA 1
ATOM 1333 C C . HIS A 1 167 ? -38.644 -0.704 55.859 1.00 82.25 167 HIS A C 1
ATOM 1335 O O . HIS A 1 167 ? -39.334 -0.214 56.757 1.00 82.25 167 HIS A O 1
ATOM 1341 N N . LEU A 1 168 ? -39.067 -1.759 55.155 1.00 85.00 168 LEU A N 1
ATOM 1342 C CA . LEU A 1 168 ? -40.344 -2.430 55.413 1.00 85.00 168 LEU A CA 1
ATOM 1343 C C . LEU A 1 168 ? -40.388 -3.091 56.796 1.00 85.00 168 LEU A C 1
ATOM 1345 O O . LEU A 1 168 ? -41.435 -3.062 57.450 1.00 85.00 168 LEU A O 1
ATOM 1349 N N . HIS A 1 169 ? -39.273 -3.665 57.252 1.00 87.75 169 HIS A N 1
ATOM 1350 C CA . HIS A 1 169 ? -39.164 -4.232 58.595 1.00 87.75 169 HIS A CA 1
ATOM 1351 C C . HIS A 1 169 ? -39.338 -3.150 59.665 1.00 87.75 169 HIS A C 1
ATOM 1353 O O . HIS A 1 169 ? -40.168 -3.296 60.562 1.00 87.75 169 HIS A O 1
ATOM 1359 N N . PHE A 1 170 ? -38.643 -2.020 59.521 1.00 90.69 170 PHE A N 1
ATOM 1360 C CA . PHE A 1 170 ? -38.774 -0.882 60.430 1.00 90.69 170 PHE A CA 1
ATOM 1361 C C . PHE A 1 170 ? -40.213 -0.344 60.496 1.00 90.69 170 PHE A C 1
ATOM 1363 O O . PHE A 1 170 ? -40.743 -0.115 61.585 1.00 90.69 170 PHE A O 1
ATOM 1370 N N . LEU A 1 171 ? -40.883 -0.183 59.348 1.00 89.12 171 LEU A N 1
ATOM 1371 C CA . LEU A 1 171 ? -42.281 0.265 59.304 1.00 89.12 171 LEU A CA 1
ATOM 1372 C C . LEU A 1 171 ? -43.223 -0.709 60.025 1.00 89.12 171 LEU A C 1
ATOM 1374 O O . LEU A 1 171 ? -44.136 -0.278 60.735 1.00 89.12 171 LEU A O 1
ATOM 1378 N N . ARG A 1 172 ? -42.997 -2.018 59.864 1.00 91.12 172 ARG A N 1
ATOM 1379 C CA . ARG A 1 172 ? -43.778 -3.059 60.541 1.00 91.12 172 ARG A CA 1
ATOM 1380 C C . ARG A 1 172 ? -43.595 -2.996 62.057 1.00 91.12 172 ARG A C 1
ATOM 1382 O O . ARG A 1 172 ? -44.594 -3.043 62.776 1.00 91.12 172 ARG A O 1
ATOM 1389 N N . ASP A 1 173 ? -42.361 -2.857 62.525 1.00 91.75 173 ASP A N 1
ATOM 1390 C CA . ASP A 1 173 ? -42.055 -2.775 63.956 1.00 91.75 173 ASP A CA 1
ATOM 1391 C C . ASP A 1 173 ? -42.659 -1.513 64.578 1.00 91.75 173 ASP A C 1
ATOM 1393 O O . ASP A 1 173 ? -43.350 -1.584 65.595 1.00 91.75 173 ASP A O 1
ATOM 1397 N N . SER A 1 174 ? -42.499 -0.367 63.910 1.00 88.06 174 SER A N 1
ATOM 1398 C CA . SER A 1 174 ? -43.056 0.911 64.363 1.00 88.06 174 SER A CA 1
ATOM 1399 C C . SER A 1 174 ? -44.588 0.874 64.450 1.00 88.06 174 SER A C 1
ATOM 1401 O O . SER A 1 174 ? -45.180 1.348 65.423 1.00 88.06 174 SER A O 1
ATOM 1403 N N . HIS A 1 175 ? -45.249 0.245 63.4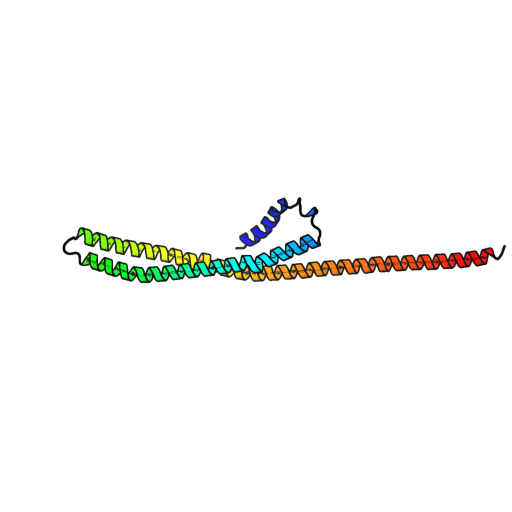71 1.00 87.88 175 HIS A N 1
ATOM 1404 C CA . HIS A 1 175 ? -46.695 0.027 63.504 1.00 87.88 175 HIS A CA 1
ATOM 1405 C C . HIS A 1 175 ? -47.111 -0.864 64.685 1.00 87.88 175 HIS A C 1
ATOM 1407 O O . HIS A 1 175 ? -48.093 -0.579 65.376 1.00 87.88 175 HIS A O 1
ATOM 1413 N N . HIS A 1 176 ? -46.369 -1.943 64.941 1.00 89.25 176 HIS A N 1
ATOM 1414 C CA . HIS A 1 176 ? -46.660 -2.859 66.041 1.00 89.25 176 HIS A CA 1
ATOM 1415 C C . HIS A 1 176 ? -46.512 -2.174 67.411 1.00 89.25 176 HIS A C 1
ATOM 1417 O O . HIS A 1 176 ? -47.369 -2.337 68.285 1.00 89.25 176 HIS A O 1
ATOM 1423 N N . ASP A 1 177 ? -45.480 -1.348 67.577 1.00 85.50 177 ASP A N 1
ATOM 1424 C CA . ASP A 1 177 ? -45.260 -0.547 68.782 1.00 85.50 177 ASP A CA 1
ATOM 1425 C C . ASP A 1 177 ? -46.338 0.524 68.980 1.00 85.50 177 ASP A C 1
ATOM 1427 O O . ASP A 1 177 ? -46.821 0.712 70.101 1.00 85.50 177 ASP A O 1
ATOM 1431 N N . ALA A 1 178 ? -46.790 1.182 67.909 1.00 81.81 178 ALA A N 1
ATOM 1432 C CA . ALA A 1 178 ? -47.900 2.133 67.974 1.00 81.81 178 ALA A CA 1
ATOM 1433 C C . ALA A 1 178 ? -49.210 1.457 68.419 1.00 81.81 178 ALA A C 1
ATOM 1435 O O . ALA A 1 178 ? -49.928 1.986 69.273 1.00 81.81 178 ALA A O 1
ATOM 1436 N N . CYS A 1 179 ? -49.509 0.258 67.905 1.00 78.94 179 CYS A N 1
ATOM 1437 C CA . CYS A 1 179 ? -50.659 -0.533 68.349 1.00 78.94 179 CYS A CA 1
ATOM 1438 C C . CYS A 1 179 ? -50.550 -0.967 69.817 1.00 78.94 179 CYS A C 1
ATOM 1440 O O . CYS A 1 179 ? -51.561 -0.966 70.522 1.00 78.94 179 CYS A O 1
ATOM 1442 N N . ARG A 1 180 ? -49.346 -1.325 70.283 1.00 77.50 180 ARG A N 1
ATOM 1443 C CA . ARG A 1 180 ? -49.105 -1.716 71.678 1.00 77.50 180 ARG A CA 1
ATOM 1444 C C . ARG A 1 180 ? -49.305 -0.528 72.624 1.00 77.50 180 ARG A C 1
ATOM 1446 O O . ARG A 1 180 ? -50.128 -0.613 73.528 1.00 77.50 180 ARG A O 1
ATOM 1453 N N . ARG A 1 181 ? -48.691 0.624 72.329 1.00 74.19 181 ARG A N 1
ATOM 1454 C CA . ARG A 1 181 ? -48.864 1.863 73.116 1.00 74.19 181 ARG A CA 1
ATOM 1455 C C . ARG A 1 181 ? -50.314 2.339 73.170 1.00 74.19 181 ARG A C 1
ATOM 1457 O O . ARG A 1 181 ? -50.747 2.860 74.192 1.00 74.19 181 ARG A O 1
ATOM 1464 N N . ARG A 1 182 ? -51.087 2.136 72.098 1.00 69.44 182 ARG A N 1
ATOM 1465 C CA . ARG A 1 182 ? -52.518 2.467 72.070 1.00 69.44 182 ARG A CA 1
ATOM 1466 C C . ARG A 1 182 ? -53.370 1.539 72.950 1.00 69.44 182 ARG A C 1
ATOM 1468 O O . ARG A 1 182 ? -54.384 2.000 73.455 1.00 69.44 182 ARG A O 1
ATOM 1475 N N . ARG A 1 183 ? -52.977 0.272 73.145 1.00 63.69 183 ARG A N 1
ATOM 1476 C CA . ARG A 1 183 ? -53.632 -0.641 74.108 1.00 63.69 183 ARG A CA 1
ATOM 1477 C C . ARG A 1 183 ? -53.244 -0.327 75.551 1.00 63.69 183 ARG A C 1
ATOM 1479 O O . ARG A 1 183 ? -54.110 -0.337 76.420 1.00 63.69 183 ARG A O 1
ATOM 1486 N N . ASP A 1 184 ? -51.978 -0.001 75.791 1.00 64.88 184 ASP A N 1
ATOM 1487 C CA . ASP A 1 184 ? -51.477 0.280 77.142 1.00 64.88 184 ASP A CA 1
ATOM 1488 C C . ASP A 1 184 ? -51.952 1.654 77.655 1.00 64.88 184 ASP A C 1
ATOM 1490 O O . ASP A 1 184 ? -52.263 1.807 78.832 1.00 64.88 184 ASP A O 1
ATOM 1494 N N . GLY A 1 185 ? -52.123 2.641 76.766 1.00 57.53 185 GLY A N 1
ATOM 1495 C CA . GLY A 1 185 ? -52.696 3.955 77.094 1.00 57.53 185 GLY A CA 1
ATOM 1496 C C . GLY A 1 185 ? -54.205 3.958 77.376 1.00 57.53 185 GLY A C 1
ATOM 1497 O O . GLY A 1 185 ? -54.732 4.971 77.822 1.00 57.53 185 GLY A O 1
ATOM 1498 N N . THR A 1 186 ? -54.907 2.847 77.132 1.00 52.97 186 THR A N 1
ATOM 1499 C CA . THR A 1 186 ? -56.323 2.664 77.510 1.00 52.97 186 THR A CA 1
ATOM 1500 C C . THR A 1 186 ? -56.511 1.948 78.853 1.00 52.97 186 THR A C 1
ATOM 1502 O O . THR A 1 186 ? -57.648 1.690 79.238 1.00 52.97 186 THR A O 1
ATOM 1505 N N . ALA A 1 187 ? -55.423 1.622 79.562 1.00 50.38 187 ALA A N 1
ATOM 1506 C CA . ALA A 1 187 ? -55.444 0.908 80.843 1.00 50.38 187 ALA A CA 1
ATOM 1507 C C . ALA A 1 187 ? -55.066 1.779 82.060 1.00 50.38 187 ALA A C 1
ATOM 1509 O O . ALA A 1 187 ? -54.836 1.228 83.137 1.00 50.38 187 ALA A O 1
ATOM 1510 N N . SER A 1 188 ? -55.000 3.109 81.907 1.00 44.34 188 SER A N 1
ATOM 1511 C CA . SER A 1 188 ? -54.722 4.045 83.006 1.00 44.34 188 SER A CA 1
ATOM 1512 C C . SER A 1 188 ? -55.892 4.964 83.316 1.00 44.34 188 SER A C 1
ATOM 1514 O O . SER A 1 188 ? -56.681 5.261 82.392 1.00 44.34 188 SER A O 1
#

Radius of gyration: 38.49 Å; Cα contacts (8 Å, |Δi|>4): 63; chains: 1; bounding box: 88×26×126 Å